Protein AF-A0A4Q3KAH3-F1 (afdb_monomer_lite)

Radius of gyration: 23.51 Å; chains: 1; bounding box: 58×51×77 Å

Secondary structure (DSSP, 8-state):
-----TTTTGGG-B--EEESPPP-TT-TT-SSPPP-EEESSSB--HHHHHHHHTHHHHTTTSS-EEEEE-EEEGGGTTTHHHHHHHHHHHHHHHHHHTT--EEEEE-TT-BTTEEEPPHHHHHHHHHHHHHHTT-TTTSEEEEE-SS--SHHHHHHHHHTT-SEEE-HHHHHHHHHHGGGSSSS--HHHHHHHHHHHHHHHHHHHHHHTT--BHHHHTT----EEEEE-HHHHHHHSTT-EEEEEEE-HHHHHHHHHHHHHHHTS--TTTTT------SSS--TTS---SS-HHHHHHHHHHHHHT-HHHHHHHHHHHH--TTT--SGGGG--PPP-

Foldseek 3Di:
DAFDDCPVVVVLFFQKFWFFAAFDPPCPPPPDTQDTDIDRHQEDDPVRVVCLCCVCVVPVNSADEDEQAQKDFCVVALVCNVVSLVVSLVVLVVCVVVVHGEYEYEPVPDDLGIFGDDQLQSLLSNCVSCVVVVNNNGHAYEYEDCPDQDLVSVLSSQLSAHRHYYNPNNLVVLQVCVVVDPDPAHSVNSVVVSSVVSRSSNSVVCSNVPHRYSHCNGNNQPDADEAAAPVQCCNRVNPHHYPHYHDYSSVSRNVSSVVSCVCPDPPPCSVPDDPPEAPPHHDPPYADDLDDPQLVVLVVCCVVVVPPVSVVVSVCSNLPCVPRVPDPCNVDDDDDD

pLDDT: mean 92.63, std 7.13, range [56.84, 98.62]

Structure (mmCIF, N/CA/C/O backbone):
data_AF-A0A4Q3KAH3-F1
#
_entry.id   AF-A0A4Q3KAH3-F1
#
loop_
_atom_site.group_PDB
_atom_site.id
_atom_site.type_symbol
_atom_site.label_atom_id
_atom_site.label_alt_id
_atom_site.label_comp_id
_atom_site.label_asym_id
_atom_site.label_entity_id
_atom_site.label_seq_id
_atom_site.pdbx_PDB_ins_code
_atom_site.Cartn_x
_atom_site.Cartn_y
_atom_site.Cartn_z
_atom_site.occupancy
_atom_site.B_iso_or_equiv
_atom_site.auth_seq_id
_atom_site.auth_comp_id
_atom_site.auth_asym_id
_atom_site.auth_atom_id
_atom_site.pdbx_PDB_model_num
ATOM 1 N N . ASN A 1 1 ? -3.122 23.829 -7.476 1.00 85.50 1 ASN A N 1
ATOM 2 C CA . ASN A 1 1 ? -2.657 24.434 -6.201 1.00 85.50 1 ASN A CA 1
ATOM 3 C C . ASN A 1 1 ? -1.148 24.213 -6.067 1.00 85.50 1 ASN A C 1
ATOM 5 O O . ASN A 1 1 ? -0.653 23.295 -6.712 1.00 85.50 1 ASN A O 1
ATOM 9 N N . PRO A 1 2 ? -0.404 25.064 -5.334 1.00 94.44 2 PRO A N 1
ATOM 10 C CA . PRO A 1 2 ? 1.051 24.935 -5.211 1.00 94.44 2 PRO A CA 1
ATOM 11 C C . PRO A 1 2 ? 1.466 23.828 -4.220 1.00 94.44 2 PRO A C 1
ATOM 13 O O . PRO A 1 2 ? 0.720 23.557 -3.276 1.00 94.44 2 PRO A O 1
ATOM 16 N N . PRO A 1 3 ? 2.644 23.204 -4.409 1.00 95.50 3 PRO A N 1
ATOM 17 C CA . PRO A 1 3 ? 3.245 22.323 -3.411 1.00 95.50 3 PRO A CA 1
ATOM 18 C C . PRO A 1 3 ? 3.776 23.107 -2.196 1.00 95.50 3 PRO A C 1
ATOM 20 O O . PRO A 1 3 ? 4.013 24.309 -2.282 1.00 95.50 3 PRO A O 1
ATOM 23 N N . ILE A 1 4 ? 3.991 22.399 -1.084 1.00 94.69 4 ILE A N 1
ATOM 24 C CA . ILE A 1 4 ? 4.555 22.911 0.184 1.00 94.69 4 ILE A CA 1
ATOM 25 C C . ILE A 1 4 ? 6.011 22.432 0.319 1.00 94.69 4 ILE A C 1
ATOM 27 O O . ILE A 1 4 ? 6.344 21.334 -0.147 1.00 94.69 4 ILE A O 1
ATOM 31 N N . ASP A 1 5 ? 6.883 23.209 0.972 1.00 95.88 5 ASP A N 1
ATOM 32 C CA . ASP A 1 5 ? 8.236 22.749 1.325 1.00 95.88 5 ASP A CA 1
ATOM 33 C C . ASP A 1 5 ? 8.205 21.950 2.647 1.00 95.88 5 ASP A C 1
ATOM 35 O O . ASP A 1 5 ? 8.085 22.535 3.725 1.00 95.88 5 ASP A O 1
ATOM 39 N N . PRO A 1 6 ? 8.370 20.614 2.620 1.00 92.62 6 PRO A N 1
ATOM 40 C CA . PRO A 1 6 ? 8.197 19.777 3.805 1.00 92.62 6 PRO A CA 1
ATOM 41 C C . PRO A 1 6 ? 9.338 19.903 4.825 1.00 92.62 6 PRO A C 1
ATOM 43 O O . PRO A 1 6 ? 9.290 19.271 5.880 1.00 92.62 6 PRO A O 1
ATOM 46 N N . ILE A 1 7 ? 10.389 20.664 4.507 1.00 92.94 7 ILE A N 1
ATOM 47 C CA . ILE A 1 7 ? 11.539 20.903 5.380 1.00 92.94 7 ILE A CA 1
ATOM 48 C C . ILE A 1 7 ? 11.470 22.321 5.942 1.00 92.94 7 ILE A C 1
ATOM 50 O O . ILE A 1 7 ? 11.528 22.496 7.158 1.00 92.94 7 ILE A O 1
ATOM 54 N N . ARG A 1 8 ? 11.354 23.331 5.074 1.00 94.38 8 ARG A N 1
ATOM 55 C CA . ARG A 1 8 ? 11.357 24.745 5.486 1.00 94.38 8 ARG A CA 1
ATOM 56 C C . ARG A 1 8 ? 10.031 25.176 6.101 1.00 94.38 8 ARG A C 1
ATOM 58 O O . ARG A 1 8 ? 10.025 25.996 7.011 1.00 94.38 8 ARG A O 1
ATOM 65 N N . GLU A 1 9 ? 8.931 24.585 5.649 1.00 94.12 9 GLU A N 1
ATOM 66 C CA . GLU A 1 9 ? 7.572 24.873 6.112 1.00 94.12 9 GLU A CA 1
ATOM 67 C C . GLU A 1 9 ? 7.031 23.714 6.968 1.00 94.12 9 GLU A C 1
ATOM 69 O O . GLU A 1 9 ? 5.828 23.529 7.115 1.00 94.12 9 GLU A O 1
ATOM 74 N N . ALA A 1 10 ? 7.917 22.928 7.593 1.00 91.25 10 ALA A N 1
ATOM 75 C CA . ALA A 1 10 ? 7.532 21.761 8.390 1.00 91.25 10 ALA A CA 1
ATOM 76 C C . ALA A 1 10 ? 6.549 22.090 9.531 1.00 91.25 10 ALA A C 1
ATOM 78 O O . ALA A 1 10 ? 5.770 21.228 9.925 1.00 91.25 10 ALA A O 1
ATOM 79 N N . ILE A 1 11 ? 6.547 23.331 10.034 1.00 94.19 11 ILE A N 1
ATOM 80 C CA . ILE A 1 11 ? 5.634 23.790 11.094 1.00 94.19 11 ILE A CA 1
ATOM 81 C C . ILE A 1 11 ? 4.154 23.754 10.684 1.00 94.19 11 ILE A C 1
ATOM 83 O O . ILE A 1 11 ? 3.294 23.619 11.549 1.00 94.19 11 ILE A O 1
ATOM 87 N N . VAL A 1 12 ? 3.846 23.855 9.384 1.00 94.00 12 VAL A N 1
ATOM 88 C CA . VAL A 1 12 ? 2.462 23.760 8.886 1.00 94.00 12 VAL A CA 1
ATOM 89 C C . VAL A 1 12 ? 2.068 22.331 8.511 1.00 94.00 12 VAL A C 1
ATOM 91 O O . VAL A 1 12 ? 0.932 22.096 8.101 1.00 94.00 12 VAL A O 1
ATOM 94 N N . MET A 1 13 ? 2.990 21.372 8.638 1.00 95.00 13 MET A N 1
ATOM 95 C CA . MET A 1 13 ? 2.747 19.968 8.331 1.00 95.00 13 MET A CA 1
ATOM 96 C C . MET A 1 13 ? 2.467 19.157 9.595 1.00 95.00 13 MET A C 1
ATOM 98 O O . MET A 1 13 ? 3.095 19.359 10.631 1.00 95.00 13 MET A O 1
ATOM 102 N N . SER A 1 14 ? 1.558 18.187 9.503 1.00 96.31 14 SER A N 1
ATOM 103 C CA . SER A 1 14 ? 1.259 17.273 10.604 1.00 96.31 14 SER A CA 1
ATOM 104 C C . SER A 1 14 ? 1.018 15.852 10.112 1.00 96.31 14 SER A C 1
ATOM 106 O O . SER A 1 14 ? 0.251 15.614 9.176 1.00 96.31 14 SER A O 1
ATOM 108 N N . LEU A 1 15 ? 1.671 14.905 10.784 1.00 96.44 15 LEU A N 1
ATOM 109 C CA . LEU A 1 15 ? 1.448 13.472 10.611 1.00 96.44 15 LEU A CA 1
ATOM 110 C C . LEU A 1 15 ? 0.541 12.890 11.695 1.00 96.44 15 LEU A C 1
ATOM 112 O O . LEU A 1 15 ? 0.324 11.680 11.697 1.00 96.44 15 LEU A O 1
ATOM 116 N N . ASN A 1 16 ? 0.003 13.722 12.594 1.00 96.19 16 ASN A N 1
ATOM 117 C CA . ASN A 1 16 ? -0.907 13.239 13.620 1.00 96.19 16 ASN A CA 1
ATOM 118 C C . ASN A 1 16 ? -2.086 12.530 12.950 1.00 96.19 16 ASN A C 1
ATOM 120 O O . ASN A 1 16 ? -2.686 13.027 11.988 1.00 96.19 16 ASN A O 1
ATOM 124 N N . SER A 1 17 ? -2.402 11.357 13.476 1.00 94.38 17 SER A N 1
ATOM 125 C CA . SER A 1 17 ? -3.534 10.553 13.048 1.00 94.38 17 SER A CA 1
ATOM 126 C C . SER A 1 17 ? -4.383 10.212 14.262 1.00 94.38 17 SER A C 1
ATOM 128 O O . SER A 1 17 ? -3.910 10.196 15.398 1.00 94.38 17 SER A O 1
ATOM 130 N N . PHE A 1 18 ? -5.662 9.963 14.020 1.00 93.69 18 PHE A N 1
ATOM 131 C CA . PHE A 1 18 ? -6.617 9.620 15.060 1.00 93.69 18 PHE A CA 1
ATOM 132 C C . PHE A 1 18 ? -7.311 8.328 14.665 1.00 93.69 18 PHE A C 1
ATOM 134 O O . PHE A 1 18 ? -8.032 8.302 13.666 1.00 93.69 18 PHE A O 1
ATOM 141 N N . ILE A 1 19 ? -7.119 7.287 15.466 1.00 93.75 19 ILE A N 1
ATOM 142 C CA . ILE A 1 19 ? -7.697 5.970 15.224 1.00 93.75 19 ILE A CA 1
ATOM 143 C C . ILE A 1 19 ? -9.030 5.869 15.962 1.00 93.75 19 ILE A C 1
ATOM 145 O O . ILE A 1 19 ? -9.120 6.186 17.153 1.00 93.75 19 ILE A O 1
ATOM 149 N N . GLY A 1 20 ? -10.063 5.420 15.252 1.00 89.69 20 GLY A N 1
ATOM 150 C CA . GLY A 1 20 ? -11.374 5.124 15.829 1.00 89.69 20 GLY A CA 1
ATOM 151 C C . GLY A 1 20 ? -12.500 6.058 15.364 1.00 89.69 20 GLY A C 1
ATOM 152 O O . GLY A 1 20 ? -12.318 6.840 14.424 1.00 89.69 20 GLY A O 1
ATOM 153 N N . PRO A 1 21 ? -13.676 5.976 16.012 1.00 89.44 21 PRO A N 1
ATOM 154 C CA . PRO A 1 21 ? -14.918 6.565 15.521 1.00 89.44 21 PRO A CA 1
ATOM 155 C C . PRO A 1 21 ? -14.837 8.089 15.386 1.00 89.44 21 PRO A C 1
ATOM 157 O O . PRO A 1 21 ? -14.359 8.792 16.277 1.00 89.44 21 PRO A O 1
ATOM 160 N N . LYS A 1 22 ? -15.323 8.617 14.261 1.00 87.69 22 LYS A N 1
ATOM 161 C CA . LYS A 1 22 ? -15.389 10.058 14.003 1.00 87.69 22 LYS A CA 1
ATOM 162 C C . LYS A 1 22 ? -16.575 10.671 14.765 1.00 87.69 22 LYS A C 1
ATOM 164 O O . LYS A 1 22 ? -17.662 10.093 14.751 1.00 87.69 22 LYS A O 1
ATOM 169 N N . PRO A 1 23 ? -16.391 11.835 15.414 1.00 85.31 23 PRO A N 1
ATOM 170 C CA . PRO A 1 23 ? -17.468 12.515 16.123 1.00 85.31 23 PRO A CA 1
ATOM 171 C C . PRO A 1 23 ? -18.503 13.089 15.154 1.00 85.31 23 PRO A C 1
ATOM 173 O O . PRO A 1 23 ? -18.230 13.293 13.967 1.00 85.31 23 PRO A O 1
ATOM 176 N N . ASN A 1 24 ? -19.689 13.387 15.681 1.00 84.25 24 ASN A N 1
ATOM 177 C CA . ASN A 1 24 ? -20.706 14.099 14.926 1.00 84.25 24 ASN A CA 1
ATOM 178 C C . ASN A 1 24 ? -20.304 15.575 14.790 1.00 84.25 24 ASN A C 1
ATOM 180 O O . ASN A 1 24 ? -20.236 16.296 15.779 1.00 84.25 24 ASN A O 1
ATOM 184 N N . LEU A 1 25 ? -20.060 16.028 13.559 1.00 85.56 25 LEU A N 1
ATOM 185 C CA . LEU A 1 25 ? -19.632 17.403 13.279 1.00 85.56 25 LEU A CA 1
ATOM 186 C C . LEU A 1 25 ? -20.723 18.453 13.543 1.00 85.56 25 LEU A C 1
ATOM 188 O O . LEU A 1 25 ? -20.400 19.625 13.704 1.00 85.56 25 LEU A O 1
ATOM 192 N N . LEU A 1 26 ? -21.997 18.053 13.554 1.00 87.81 26 LEU A N 1
ATOM 193 C CA . LEU A 1 26 ? -23.131 18.966 13.728 1.00 87.81 26 LEU A CA 1
ATOM 194 C C . LEU A 1 26 ? -23.583 19.086 15.189 1.00 87.81 26 LEU A C 1
ATOM 196 O O . LEU A 1 26 ? -24.315 20.015 15.527 1.00 87.81 26 LEU A O 1
ATOM 200 N N . ASP A 1 27 ? -23.165 18.158 16.052 1.00 82.88 27 ASP A N 1
ATOM 201 C CA . ASP A 1 27 ? -23.570 18.135 17.456 1.00 82.88 27 ASP A CA 1
ATOM 202 C C . ASP A 1 27 ? -22.557 18.877 18.333 1.00 82.88 27 ASP A C 1
ATOM 204 O O . ASP A 1 27 ? -21.656 18.297 18.937 1.00 82.88 27 ASP A O 1
ATOM 208 N N . ILE A 1 28 ? -22.722 20.199 18.401 1.00 78.19 28 ILE A N 1
ATOM 209 C CA . ILE A 1 28 ? -21.884 21.085 19.222 1.00 78.19 28 ILE A CA 1
ATOM 210 C C . ILE A 1 28 ? -22.104 20.913 20.734 1.00 78.19 28 ILE A C 1
ATOM 212 O O . ILE A 1 28 ? -21.306 21.418 21.519 1.00 78.19 28 ILE A O 1
ATOM 216 N N . ASN A 1 29 ? -23.171 20.218 21.148 1.00 77.94 29 ASN A N 1
ATOM 217 C CA . ASN A 1 29 ? -23.550 20.033 22.552 1.00 77.94 29 ASN A CA 1
ATOM 218 C C . ASN A 1 29 ? -23.293 18.602 23.042 1.00 77.94 29 ASN A C 1
ATOM 220 O O . ASN A 1 29 ? -23.792 18.217 24.103 1.00 77.94 29 ASN A O 1
ATOM 224 N N . GLN A 1 30 ? -22.537 17.801 22.286 1.00 73.50 30 GLN A N 1
ATOM 225 C CA . GLN A 1 30 ? -22.297 16.409 22.631 1.00 73.50 30 GLN A CA 1
ATOM 226 C C . GLN A 1 30 ? -21.523 16.316 23.956 1.00 73.50 30 GLN A C 1
ATOM 228 O O . GLN A 1 30 ? -20.326 16.580 24.026 1.00 73.50 30 GLN A O 1
ATOM 233 N N . VAL A 1 31 ? -22.221 15.916 25.023 1.00 65.38 31 VAL A N 1
ATOM 234 C CA . VAL A 1 31 ? -21.684 15.870 26.397 1.00 65.38 31 VAL A CA 1
ATOM 235 C C . VAL A 1 31 ? -20.569 14.823 26.549 1.00 65.38 31 VAL A C 1
ATOM 237 O O . VAL A 1 31 ? -19.749 14.913 27.458 1.00 65.38 31 VAL A O 1
ATOM 240 N N . ASN A 1 32 ? -20.515 13.832 25.653 1.00 67.31 32 ASN A N 1
ATOM 241 C CA . ASN A 1 32 ? -19.493 12.790 25.657 1.00 67.31 32 AS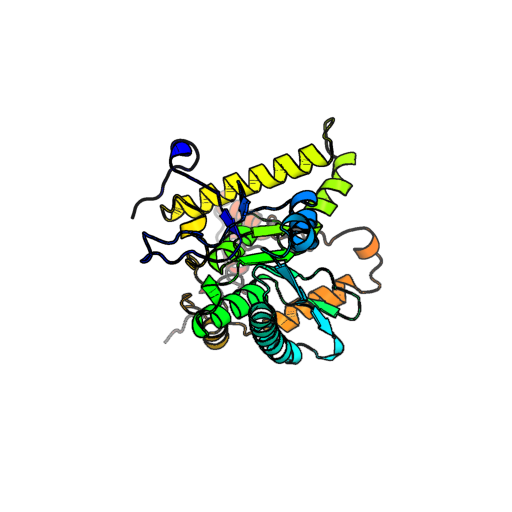N A CA 1
ATOM 242 C C . ASN A 1 32 ? -19.174 12.346 24.216 1.00 67.31 32 ASN A C 1
ATOM 244 O O . ASN A 1 32 ? -19.753 11.364 23.739 1.00 67.31 32 ASN A O 1
ATOM 248 N N . PRO A 1 33 ? -18.328 13.091 23.479 1.00 70.81 33 PRO A N 1
ATOM 249 C CA . PRO A 1 33 ? -17.964 12.717 22.121 1.00 70.81 33 PRO A CA 1
ATOM 250 C C . PRO A 1 33 ? -17.224 11.372 22.112 1.00 70.81 33 PRO A C 1
ATOM 252 O O . PRO A 1 33 ? -16.534 11.034 23.082 1.00 70.81 33 PRO A O 1
ATOM 255 N N . PRO A 1 34 ? -17.338 10.590 21.024 1.00 73.94 34 PRO A N 1
ATOM 256 C CA . PRO A 1 34 ? -16.601 9.343 20.899 1.00 73.94 34 PRO A CA 1
ATOM 257 C C . PRO A 1 34 ? -15.098 9.601 21.050 1.00 73.94 34 PRO A C 1
ATOM 259 O O . PRO A 1 34 ? -14.526 10.467 20.384 1.00 73.94 34 PRO A O 1
ATOM 262 N N . MET A 1 35 ? -14.461 8.849 21.951 1.00 82.12 35 MET A N 1
ATOM 263 C CA . MET A 1 35 ? -13.018 8.931 22.152 1.00 82.12 35 MET A CA 1
ATOM 264 C C . MET A 1 35 ? -12.300 8.459 20.885 1.00 82.12 35 MET A C 1
ATOM 266 O O . MET A 1 35 ? -12.751 7.535 20.206 1.00 82.12 35 MET A O 1
ATOM 270 N N . ARG A 1 36 ? -11.143 9.057 20.600 1.00 87.81 36 ARG A N 1
ATOM 271 C CA . ARG A 1 36 ? -10.239 8.624 19.527 1.00 87.81 36 ARG A CA 1
ATOM 272 C C . ARG A 1 36 ? -8.837 8.453 20.083 1.00 87.81 36 ARG A C 1
ATOM 274 O O . ARG A 1 36 ? -8.444 9.169 21.001 1.00 87.81 36 ARG A O 1
ATOM 281 N N . LEU A 1 37 ? -8.096 7.505 19.527 1.00 90.88 37 LEU A N 1
ATOM 282 C CA . LEU A 1 37 ? -6.703 7.287 19.890 1.00 90.88 37 LEU A CA 1
ATOM 283 C C . LEU A 1 37 ? -5.836 8.207 19.038 1.00 90.88 37 LEU A C 1
ATOM 285 O O . LEU A 1 37 ? -5.725 8.006 17.830 1.00 90.88 37 LEU A O 1
ATOM 289 N N . GLU A 1 38 ? -5.254 9.228 19.656 1.00 93.38 38 GLU A N 1
ATOM 290 C CA . GLU A 1 38 ? -4.273 10.075 18.986 1.00 93.38 38 GLU A CA 1
ATOM 291 C C . GLU A 1 38 ? -2.934 9.342 18.879 1.00 93.38 38 GLU A C 1
ATOM 293 O O . GLU A 1 38 ? -2.398 8.836 19.868 1.00 93.38 38 GLU A O 1
ATOM 298 N N . VAL A 1 39 ? -2.384 9.315 17.669 1.00 93.56 39 VAL A N 1
ATOM 299 C CA . VAL A 1 39 ? -1.018 8.873 17.399 1.00 93.56 39 VAL A CA 1
ATOM 300 C C . VAL A 1 39 ? -0.256 10.020 16.748 1.00 93.56 39 VAL A C 1
ATOM 302 O O . VAL A 1 39 ? -0.750 10.680 15.833 1.00 93.56 39 VAL A O 1
ATOM 305 N N . SER A 1 40 ? 0.965 10.272 17.219 1.00 91.62 40 SER A N 1
ATOM 306 C CA . SER A 1 40 ? 1.810 11.372 16.725 1.00 91.62 40 SER A CA 1
ATOM 30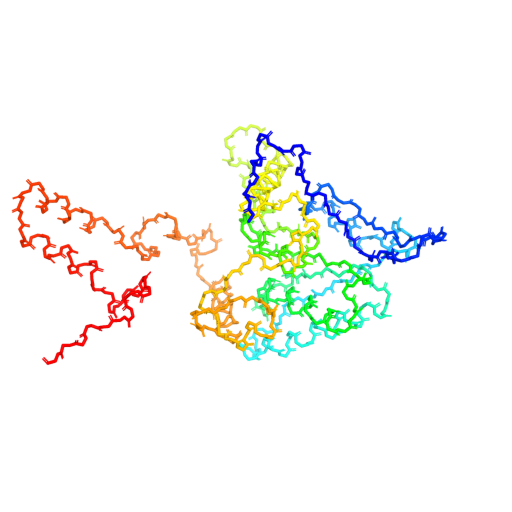7 C C . SER A 1 40 ? 2.256 11.187 15.272 1.00 91.62 40 SER A C 1
ATOM 309 O O . SER A 1 40 ? 2.665 12.137 14.610 1.00 91.62 40 SER A O 1
ATOM 311 N N . GLN A 1 41 ? 2.192 9.954 14.775 1.00 93.75 41 GLN A N 1
ATOM 312 C CA . GLN A 1 41 ? 2.450 9.592 13.390 1.00 93.75 41 GLN A CA 1
ATOM 313 C C . GLN A 1 41 ? 1.702 8.296 13.051 1.00 93.75 41 GLN A C 1
ATOM 315 O O . GLN A 1 41 ? 1.410 7.510 13.954 1.00 93.75 41 GLN A O 1
ATOM 320 N N . PRO A 1 42 ? 1.434 8.017 11.766 1.00 95.12 42 PRO A N 1
ATOM 321 C CA . PRO A 1 42 ? 0.621 6.875 11.358 1.00 95.12 42 PRO A CA 1
ATOM 322 C C . PRO A 1 42 ? 1.390 5.546 11.359 1.00 95.12 42 PRO A C 1
ATOM 324 O O . PRO A 1 42 ? 0.871 4.552 10.867 1.00 95.12 42 PRO A O 1
ATOM 327 N N . ILE A 1 43 ? 2.631 5.512 11.849 1.00 97.25 43 ILE A N 1
ATOM 328 C CA . ILE A 1 43 ? 3.457 4.302 11.881 1.00 97.25 43 ILE A CA 1
ATOM 329 C C . ILE A 1 43 ? 3.533 3.802 13.317 1.00 97.25 43 ILE A C 1
ATOM 331 O O . ILE A 1 43 ? 4.009 4.521 14.198 1.00 97.25 43 ILE A O 1
ATOM 335 N N . LEU A 1 44 ? 3.066 2.577 13.540 1.00 96.25 44 LEU A N 1
ATOM 336 C CA . LEU A 1 44 ? 3.039 1.944 14.854 1.00 96.25 44 LEU A CA 1
ATOM 337 C C . LEU A 1 44 ? 4.234 1.013 15.014 1.00 96.25 44 LEU A C 1
ATOM 339 O O . LEU A 1 44 ? 4.552 0.241 14.109 1.00 96.25 44 LEU A O 1
ATOM 343 N N . ASP A 1 45 ? 4.873 1.075 16.176 1.00 94.94 45 ASP A N 1
ATOM 344 C CA . ASP A 1 45 ? 5.857 0.091 16.616 1.00 94.94 45 ASP A CA 1
ATOM 345 C C . ASP A 1 45 ? 5.171 -1.115 17.285 1.00 94.94 45 ASP A C 1
ATOM 347 O O . ASP A 1 45 ? 3.944 -1.164 17.430 1.00 94.94 45 ASP A O 1
ATOM 351 N N . PHE A 1 46 ? 5.967 -2.105 17.701 1.00 94.88 46 PHE A N 1
ATOM 352 C CA . PHE A 1 46 ? 5.455 -3.304 18.371 1.00 94.88 46 PHE A CA 1
ATOM 353 C C . PHE A 1 46 ? 4.663 -2.973 19.641 1.00 94.88 46 PHE A C 1
ATOM 355 O O . PHE A 1 46 ? 3.615 -3.564 19.893 1.00 94.88 46 PHE A O 1
ATOM 362 N N . ALA A 1 47 ? 5.129 -2.000 20.430 1.00 93.75 47 ALA A N 1
ATOM 363 C CA . ALA A 1 47 ? 4.449 -1.583 21.652 1.00 93.75 47 ALA A CA 1
ATOM 364 C C . ALA A 1 47 ? 3.095 -0.919 21.348 1.00 93.75 47 ALA A C 1
ATOM 366 O O . ALA A 1 47 ? 2.111 -1.168 22.046 1.00 93.75 47 ALA A O 1
ATOM 367 N N . GLY A 1 48 ? 3.029 -0.092 20.303 1.00 93.94 48 GLY A N 1
ATOM 368 C CA . GLY A 1 48 ? 1.806 0.524 19.805 1.00 93.94 48 GLY A CA 1
ATOM 369 C C . GLY A 1 48 ? 0.783 -0.513 19.355 1.00 93.94 48 GLY A C 1
ATOM 370 O O . GLY A 1 48 ? -0.375 -0.441 19.767 1.00 93.94 48 GLY A O 1
ATOM 371 N N . MET A 1 49 ? 1.206 -1.523 18.591 1.00 95.50 49 MET A N 1
ATOM 372 C CA . MET A 1 49 ? 0.304 -2.604 18.183 1.00 95.50 49 MET A CA 1
ATOM 373 C C . MET A 1 49 ? -0.146 -3.487 19.339 1.00 95.50 49 MET A C 1
ATOM 375 O O . MET A 1 49 ? -1.334 -3.790 19.437 1.00 95.50 49 MET A O 1
ATOM 379 N N . ALA A 1 50 ? 0.749 -3.842 20.262 1.00 94.69 50 ALA A N 1
ATOM 380 C CA . ALA A 1 50 ? 0.376 -4.601 21.454 1.00 94.69 50 ALA A CA 1
ATOM 381 C C . ALA A 1 50 ? -0.703 -3.869 22.274 1.00 94.69 50 ALA A C 1
ATOM 383 O O . ALA A 1 50 ? -1.673 -4.483 22.723 1.00 94.69 50 ALA A O 1
ATOM 384 N N . LYS A 1 51 ? -0.594 -2.537 22.400 1.00 93.69 51 LYS A N 1
ATOM 385 C CA . LYS A 1 51 ? -1.629 -1.702 23.033 1.00 93.69 51 LYS A CA 1
ATOM 386 C C . LYS A 1 51 ? -2.954 -1.737 22.276 1.00 93.69 51 LYS A C 1
ATOM 388 O O . LYS A 1 51 ? -3.994 -1.773 22.925 1.00 93.69 51 LYS A O 1
ATOM 393 N N . LEU A 1 52 ? -2.939 -1.739 20.940 1.00 93.50 52 LEU A N 1
ATOM 394 C CA . LEU A 1 52 ? -4.162 -1.842 20.136 1.00 93.50 52 LEU A CA 1
ATOM 395 C C . LEU A 1 52 ? -4.843 -3.208 20.270 1.00 93.50 52 LEU A C 1
ATOM 397 O O . LEU A 1 52 ? -6.068 -3.262 20.373 1.00 93.50 52 LEU A O 1
ATOM 401 N N . HIS A 1 53 ? -4.085 -4.303 20.326 1.00 93.38 53 HIS A N 1
ATOM 402 C CA . HIS A 1 53 ? -4.654 -5.630 20.580 1.00 93.38 53 HIS A CA 1
ATOM 403 C C . HIS A 1 53 ? -5.261 -5.736 21.984 1.00 93.38 53 HIS A C 1
ATOM 405 O O . HIS A 1 53 ? -6.339 -6.298 22.147 1.00 93.38 53 HIS A O 1
ATOM 411 N N . ALA A 1 54 ? -4.620 -5.143 22.994 1.00 92.44 54 ALA A N 1
ATOM 412 C CA . ALA A 1 54 ? -5.101 -5.164 24.375 1.00 92.44 54 ALA A CA 1
ATOM 413 C C . ALA A 1 54 ? -6.031 -3.985 24.736 1.00 92.44 54 ALA A C 1
ATOM 415 O O . ALA A 1 54 ? -6.319 -3.766 25.917 1.00 92.44 54 ALA A O 1
ATOM 416 N N . ILE A 1 55 ? -6.487 -3.189 23.761 1.00 91.12 55 ILE A N 1
ATOM 417 C CA . ILE A 1 55 ? -7.112 -1.882 24.024 1.00 91.12 55 ILE A CA 1
ATOM 418 C C . ILE A 1 55 ? -8.407 -1.981 24.838 1.00 91.12 55 ILE A C 1
ATOM 420 O O . ILE A 1 55 ? -8.704 -1.101 25.646 1.00 91.12 55 ILE A O 1
ATOM 424 N N . GLU A 1 56 ? -9.151 -3.073 24.681 1.00 90.19 56 GLU A N 1
ATOM 425 C CA . GLU A 1 56 ? -10.405 -3.313 25.397 1.00 90.19 56 GLU A CA 1
ATOM 426 C C . GLU A 1 56 ? -10.194 -3.356 26.913 1.00 90.19 56 GLU A C 1
ATOM 428 O O . GLU A 1 56 ? -10.917 -2.699 27.667 1.00 90.19 56 GLU A O 1
ATOM 433 N N . GLN A 1 57 ? -9.127 -4.027 27.351 1.00 88.50 57 GLN A N 1
ATOM 434 C CA . GLN A 1 57 ? -8.754 -4.137 28.762 1.00 88.50 57 GLN A CA 1
ATOM 435 C C . GLN A 1 57 ? -8.324 -2.782 29.335 1.00 88.50 57 GLN A C 1
ATOM 437 O O . GLN A 1 57 ? -8.699 -2.421 30.448 1.00 88.50 57 GLN A O 1
ATOM 442 N N . HIS A 1 58 ? -7.579 -1.999 28.551 1.00 83.88 58 HIS A N 1
ATOM 443 C CA . HIS A 1 58 ? -7.044 -0.704 28.977 1.00 83.88 58 HIS A CA 1
ATOM 444 C C . HIS A 1 58 ? -8.098 0.409 29.005 1.00 83.88 58 HIS A C 1
ATOM 446 O O . HIS A 1 58 ? -7.897 1.434 29.652 1.00 83.88 58 HIS A O 1
ATOM 452 N N . THR A 1 59 ? -9.216 0.226 28.300 1.00 84.31 59 THR A N 1
ATOM 453 C CA . THR A 1 59 ? -10.237 1.267 28.111 1.00 84.31 59 THR A CA 1
ATOM 454 C C . THR A 1 59 ? -11.590 0.902 28.714 1.00 84.31 59 THR A C 1
ATOM 456 O O . THR A 1 59 ? -12.560 1.630 28.506 1.00 84.31 59 THR A O 1
ATOM 459 N N . GLN A 1 60 ? -11.654 -0.194 29.481 1.00 81.69 60 GLN A N 1
ATOM 460 C CA . GLN A 1 60 ? -12.880 -0.705 30.109 1.00 81.69 60 GLN A CA 1
ATOM 461 C C . GLN A 1 60 ? -14.009 -0.915 29.082 1.00 81.69 60 GLN A C 1
ATOM 463 O O . GLN A 1 60 ? -15.157 -0.546 29.320 1.00 81.69 60 GLN A O 1
ATOM 468 N N . GLY A 1 61 ? -13.670 -1.454 27.906 1.00 80.06 61 GLY A N 1
ATOM 469 C CA . GLY A 1 61 ? -14.634 -1.742 26.839 1.00 80.06 61 GLY A CA 1
ATOM 470 C C . GLY A 1 61 ? -15.044 -0.551 25.965 1.00 80.06 61 GLY A C 1
ATOM 471 O O . GLY A 1 61 ? -15.874 -0.720 25.076 1.00 80.06 61 GLY A O 1
ATOM 472 N N . LYS A 1 62 ? -14.480 0.651 26.167 1.00 84.31 62 LYS A N 1
ATOM 473 C CA . LYS A 1 62 ? -14.770 1.813 25.299 1.00 84.31 62 LYS A CA 1
ATOM 474 C C . LYS A 1 62 ? -14.194 1.663 23.893 1.00 84.31 62 LYS A C 1
ATOM 476 O O . LYS A 1 62 ? -14.781 2.150 22.928 1.00 84.31 62 LYS A O 1
ATOM 481 N N . PHE A 1 63 ? -13.041 1.015 23.778 1.00 90.06 63 PHE A N 1
ATOM 482 C CA . PHE A 1 63 ? -12.472 0.604 22.505 1.00 90.06 63 PHE A CA 1
ATOM 483 C C . PHE A 1 63 ? -12.437 -0.905 22.422 1.00 90.06 63 PHE A C 1
ATOM 485 O O . PHE A 1 63 ? -12.117 -1.578 23.396 1.00 90.06 63 PHE A O 1
ATOM 492 N N . LYS A 1 64 ? -12.718 -1.425 21.235 1.00 93.81 64 LYS A N 1
ATOM 493 C CA . LYS A 1 64 ? -12.649 -2.848 20.947 1.00 93.81 64 LYS A CA 1
ATOM 494 C C . LYS A 1 64 ? -12.031 -3.022 19.575 1.00 93.81 64 LYS A C 1
ATOM 496 O O . LYS A 1 64 ? -12.544 -2.492 18.585 1.00 93.81 64 LYS A O 1
ATOM 501 N N . SER A 1 65 ? -10.910 -3.732 19.536 1.00 95.38 65 SER A N 1
ATOM 502 C CA . SER A 1 65 ? -10.240 -4.084 18.295 1.00 95.38 65 SER A CA 1
ATOM 503 C C . SER A 1 65 ? -10.710 -5.451 17.805 1.00 95.38 65 SER A C 1
ATOM 505 O O . SER A 1 65 ? -10.960 -6.362 18.591 1.00 95.38 65 SER A O 1
ATOM 507 N N . ALA A 1 66 ? -10.852 -5.591 16.492 1.00 97.31 66 ALA A N 1
ATOM 508 C CA . ALA A 1 66 ? -11.086 -6.866 15.830 1.00 97.31 66 ALA A CA 1
ATOM 509 C C . ALA A 1 66 ? -10.020 -7.063 14.757 1.00 97.31 66 ALA A C 1
ATOM 511 O O . ALA A 1 66 ? -9.757 -6.154 13.970 1.00 97.31 66 ALA A O 1
ATOM 512 N N . THR A 1 67 ? -9.400 -8.241 14.737 1.00 98.06 67 THR A N 1
ATOM 513 C CA . THR A 1 67 ? -8.419 -8.591 13.705 1.00 98.06 67 THR A CA 1
ATOM 514 C C . THR A 1 67 ? -9.131 -9.279 12.552 1.00 98.06 67 THR A C 1
ATOM 516 O O . THR A 1 67 ? -9.858 -10.247 12.757 1.00 98.06 67 THR A O 1
ATOM 519 N N . ILE A 1 68 ? -8.924 -8.757 11.351 1.00 98.25 68 ILE A N 1
ATOM 520 C CA . ILE A 1 68 ? -9.425 -9.283 10.094 1.00 98.25 68 ILE A CA 1
ATOM 521 C C . ILE A 1 68 ? -8.230 -9.885 9.359 1.00 98.25 68 ILE A C 1
ATOM 523 O O . ILE A 1 68 ? -7.355 -9.165 8.873 1.00 98.25 68 ILE A O 1
ATOM 527 N N . ASP A 1 69 ? -8.204 -11.211 9.292 1.00 98.25 69 ASP A N 1
ATOM 528 C CA . ASP A 1 69 ? -7.166 -11.970 8.601 1.00 98.25 69 ASP A CA 1
ATOM 529 C C . ASP A 1 69 ? -7.383 -11.945 7.083 1.00 98.25 69 ASP A C 1
ATOM 531 O O . ASP A 1 69 ? -8.388 -12.464 6.578 1.00 98.25 69 ASP A O 1
ATOM 535 N N . ILE A 1 70 ? -6.423 -11.369 6.355 1.00 98.25 70 ILE A N 1
ATOM 536 C CA . ILE A 1 70 ? -6.469 -11.226 4.893 1.00 98.25 70 ILE A CA 1
ATOM 537 C C . ILE A 1 70 ? -5.863 -12.408 4.136 1.00 98.25 70 ILE A C 1
ATOM 539 O O . ILE A 1 70 ? -5.740 -12.346 2.911 1.00 98.25 70 ILE A O 1
ATOM 543 N N . THR A 1 71 ? -5.505 -13.485 4.831 1.00 98.12 71 THR A N 1
ATOM 544 C CA . THR A 1 71 ? -5.013 -14.708 4.198 1.00 98.12 71 THR A CA 1
ATOM 545 C C . THR A 1 71 ? -6.141 -15.645 3.776 1.00 98.12 71 THR A C 1
ATOM 547 O O . THR A 1 71 ? -7.268 -15.577 4.279 1.00 98.12 71 THR A O 1
ATOM 550 N N . TYR A 1 72 ? -5.881 -16.494 2.788 1.00 97.75 72 TYR A N 1
ATOM 551 C CA . TYR A 1 72 ? -6.809 -17.538 2.369 1.00 97.75 72 TYR A CA 1
ATOM 552 C C . TYR A 1 72 ? -6.067 -18.806 1.938 1.00 97.75 72 TYR A C 1
ATOM 554 O O . TYR A 1 72 ? -4.880 -18.741 1.598 1.00 97.75 72 TYR A O 1
ATOM 562 N N . PRO A 1 73 ? -6.747 -19.969 1.927 1.00 98.00 73 PRO A N 1
ATOM 563 C CA . PRO A 1 73 ? -6.109 -21.218 1.554 1.00 98.00 73 PRO A CA 1
ATOM 564 C C . PRO A 1 73 ? -5.548 -21.164 0.132 1.00 98.00 73 PRO A C 1
ATOM 566 O O . PRO A 1 73 ? -6.287 -20.927 -0.822 1.00 98.00 73 PRO A O 1
ATOM 569 N N . LEU A 1 74 ? -4.263 -21.487 -0.023 1.00 97.19 74 LEU A N 1
ATOM 570 C CA . LEU A 1 74 ? -3.582 -21.566 -1.320 1.00 97.19 74 LEU A CA 1
ATOM 571 C C . LEU A 1 74 ? -4.308 -22.507 -2.298 1.00 97.19 74 LEU A C 1
ATOM 573 O O . LEU A 1 74 ? -4.316 -22.277 -3.506 1.00 97.19 74 LEU A O 1
ATOM 577 N N . ALA A 1 75 ? -4.960 -23.547 -1.770 1.00 97.12 75 ALA A N 1
ATOM 578 C CA . ALA A 1 75 ? -5.751 -24.506 -2.536 1.00 97.12 75 ALA A CA 1
ATOM 579 C C . ALA A 1 75 ? -6.943 -23.881 -3.284 1.00 97.12 75 ALA A C 1
ATOM 581 O O . ALA A 1 75 ? -7.435 -24.483 -4.233 1.00 97.12 75 ALA A O 1
ATOM 582 N N . TRP A 1 76 ? -7.415 -22.697 -2.878 1.00 96.69 76 TRP A N 1
ATOM 583 C CA . TRP A 1 76 ? -8.488 -21.990 -3.586 1.00 96.69 76 TRP A CA 1
ATOM 584 C C . TRP A 1 76 ? -8.010 -21.342 -4.891 1.00 96.69 76 TRP A C 1
ATOM 586 O O . TRP A 1 76 ? -8.843 -20.946 -5.703 1.00 96.69 76 TRP A O 1
ATOM 596 N N . GLY A 1 77 ? -6.693 -21.243 -5.100 1.00 95.88 77 GLY A N 1
ATOM 597 C CA . GLY A 1 77 ? -6.119 -20.625 -6.289 1.00 95.88 77 GLY A CA 1
ATOM 598 C C . GLY A 1 77 ? -6.436 -19.134 -6.400 1.00 95.88 77 GLY A C 1
ATOM 599 O O . GLY A 1 77 ? -6.956 -18.506 -5.476 1.00 95.88 77 GLY A O 1
ATOM 600 N N . ARG A 1 78 ? -6.117 -18.555 -7.558 1.00 95.44 78 ARG A N 1
ATOM 601 C CA . ARG A 1 78 ? -6.321 -17.123 -7.822 1.00 95.44 78 ARG A CA 1
ATOM 602 C C . ARG A 1 78 ? -7.805 -16.743 -7.824 1.00 95.44 78 ARG A C 1
ATOM 604 O O . ARG A 1 78 ? -8.152 -15.633 -7.444 1.00 95.44 78 ARG A O 1
ATOM 611 N N . GLU A 1 79 ? -8.688 -17.668 -8.194 1.00 94.38 79 GLU A N 1
ATOM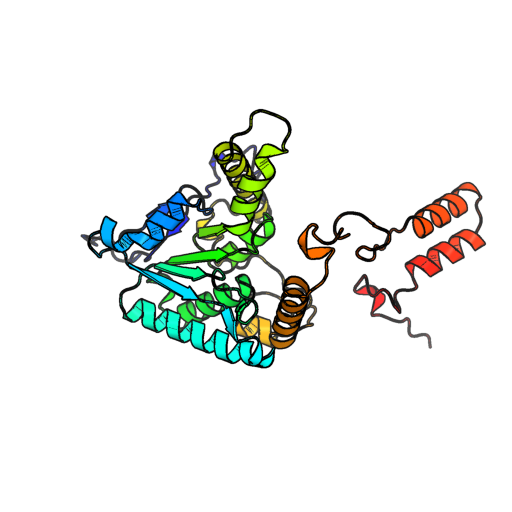 612 C CA . GLU A 1 79 ? -10.138 -17.473 -8.248 1.00 94.38 79 GLU A CA 1
ATOM 613 C C . GLU A 1 79 ? -10.747 -17.263 -6.848 1.00 94.38 79 GLU A C 1
ATOM 615 O O . GLU A 1 79 ? -11.762 -16.580 -6.704 1.00 94.38 79 GLU A O 1
ATOM 620 N N . GLY A 1 80 ? -10.097 -17.780 -5.797 1.00 94.69 80 GLY A N 1
ATOM 621 C CA . GLY A 1 80 ? -10.524 -17.613 -4.406 1.00 94.69 80 GLY A CA 1
ATOM 622 C C . GLY A 1 80 ? -10.452 -16.176 -3.880 1.00 94.69 80 GLY A C 1
ATOM 623 O O . GLY A 1 80 ? -11.109 -15.859 -2.883 1.00 94.69 80 GLY A O 1
ATOM 624 N N . VAL A 1 81 ? -9.695 -15.292 -4.545 1.00 96.69 81 VAL A N 1
ATOM 625 C CA . VAL A 1 81 ? -9.447 -13.921 -4.074 1.00 96.69 81 VAL A CA 1
ATOM 626 C C . VAL A 1 81 ? -10.733 -13.106 -3.937 1.00 96.69 81 VAL A C 1
ATOM 628 O O . VAL A 1 81 ? -10.913 -12.405 -2.944 1.00 96.69 81 VAL A O 1
ATOM 631 N N . GLU A 1 82 ? -11.666 -13.221 -4.885 1.00 96.12 82 GLU A N 1
ATOM 632 C CA . GLU A 1 82 ? -12.903 -12.438 -4.854 1.00 96.12 82 GLU A CA 1
ATOM 633 C C . GLU A 1 82 ? -13.834 -12.887 -3.732 1.00 96.12 82 GLU A C 1
ATOM 635 O O . GLU A 1 82 ? -14.396 -12.052 -3.019 1.00 96.12 82 GLU A O 1
ATOM 640 N N . ALA A 1 83 ? -13.961 -14.202 -3.541 1.00 96.56 83 ALA A N 1
ATOM 641 C CA . ALA A 1 83 ? -14.749 -14.767 -2.455 1.00 96.56 83 ALA A CA 1
ATOM 642 C C . ALA A 1 83 ? -14.177 -14.348 -1.095 1.00 96.56 83 ALA A C 1
ATOM 644 O O . ALA A 1 83 ? -14.927 -13.941 -0.202 1.00 96.56 83 ALA A O 1
ATOM 645 N N . LYS A 1 84 ? -12.844 -14.369 -0.947 1.00 97.81 84 LYS A N 1
ATOM 646 C CA . LYS A 1 84 ? -12.192 -13.885 0.270 1.00 97.81 84 LYS A CA 1
ATOM 647 C C . LYS A 1 84 ? -12.405 -12.380 0.456 1.00 97.81 84 LYS A C 1
ATOM 649 O O . LYS A 1 84 ? -12.797 -11.992 1.548 1.00 97.81 84 LYS A O 1
ATOM 654 N N . LEU A 1 85 ? -12.243 -11.538 -0.568 1.00 98.19 85 LEU A N 1
ATOM 655 C CA . LEU A 1 85 ? -12.498 -10.088 -0.475 1.00 98.19 85 LEU A CA 1
ATOM 656 C C . LEU A 1 85 ? -13.944 -9.768 -0.068 1.00 98.19 85 LEU A C 1
ATOM 658 O O . LEU A 1 85 ? -14.166 -8.913 0.790 1.00 98.19 85 LEU A O 1
ATOM 662 N N . ALA A 1 86 ? -14.925 -10.476 -0.631 1.00 97.75 86 ALA A N 1
ATOM 663 C CA . ALA A 1 86 ? -16.324 -10.344 -0.230 1.00 97.75 86 ALA A CA 1
ATOM 664 C C . ALA A 1 86 ? -16.536 -10.766 1.235 1.00 97.75 86 ALA A C 1
ATOM 666 O O . ALA A 1 86 ? -17.203 -10.062 1.994 1.00 97.75 86 ALA A O 1
ATOM 667 N N . SER A 1 87 ? -15.911 -11.870 1.656 1.00 98.00 87 SER A N 1
ATOM 668 C CA . SER A 1 87 ? -15.936 -12.323 3.050 1.00 98.00 87 SER A CA 1
ATOM 669 C C . SER A 1 87 ? -15.296 -11.308 4.002 1.00 98.00 87 SER A C 1
ATOM 671 O O . SER A 1 87 ? -15.865 -11.033 5.052 1.00 98.00 87 SER A O 1
ATOM 673 N N . LEU A 1 88 ? -14.167 -10.695 3.631 1.00 98.25 88 LEU A N 1
ATOM 674 C CA . LEU A 1 88 ? -13.500 -9.651 4.418 1.00 98.25 88 LEU A CA 1
ATOM 675 C C . LEU A 1 88 ? -14.404 -8.433 4.635 1.00 98.25 88 LEU A C 1
ATOM 677 O O . LEU A 1 88 ? -14.473 -7.899 5.740 1.00 98.25 88 LEU A O 1
ATOM 681 N N . CYS A 1 89 ? -15.124 -8.018 3.591 1.00 98.25 89 CYS A N 1
ATOM 682 C CA . CYS A 1 89 ? -16.088 -6.925 3.670 1.00 98.25 89 CYS A CA 1
ATOM 683 C C . CYS A 1 89 ? -17.223 -7.246 4.656 1.00 98.25 89 CYS A C 1
ATOM 685 O O . CYS A 1 89 ? -17.522 -6.430 5.526 1.00 98.25 89 CYS A O 1
ATOM 687 N N . ALA A 1 90 ? -17.796 -8.451 4.573 1.00 98.12 90 ALA A N 1
ATOM 688 C CA . ALA A 1 90 ? -18.836 -8.900 5.499 1.00 98.12 90 ALA A CA 1
ATOM 689 C C . ALA A 1 90 ? -18.319 -9.000 6.946 1.00 98.12 90 ALA A C 1
ATOM 691 O O . ALA A 1 90 ? -18.936 -8.454 7.856 1.00 98.12 90 ALA A O 1
ATOM 692 N N . GLN A 1 91 ? -17.142 -9.601 7.151 1.00 98.12 91 GLN A N 1
ATOM 693 C CA . GLN A 1 91 ? -16.495 -9.701 8.464 1.00 98.12 91 GLN A CA 1
ATOM 694 C C . GLN A 1 91 ? -16.237 -8.325 9.086 1.00 98.12 91 GLN A C 1
ATOM 696 O O . GLN A 1 91 ? -16.432 -8.154 10.286 1.00 98.12 91 GLN A O 1
ATOM 701 N N . ALA A 1 92 ? -15.836 -7.331 8.287 1.00 98.25 92 ALA A N 1
ATOM 702 C CA . ALA A 1 92 ? -15.654 -5.963 8.763 1.00 98.25 92 ALA A CA 1
ATOM 703 C C . ALA A 1 92 ? -16.969 -5.355 9.271 1.00 98.25 92 ALA A C 1
ATOM 705 O O . ALA A 1 92 ? -16.997 -4.755 10.347 1.00 98.25 92 ALA A O 1
ATOM 706 N N . VAL A 1 93 ? -18.065 -5.533 8.527 1.00 98.12 93 VAL A N 1
ATOM 707 C CA . VAL A 1 93 ? -19.399 -5.064 8.931 1.00 98.12 93 VAL A CA 1
ATOM 708 C C . VAL A 1 93 ? -19.866 -5.771 10.202 1.00 98.12 93 VAL A C 1
ATOM 710 O O . VAL A 1 93 ? -20.334 -5.110 11.131 1.00 98.12 93 VAL A O 1
ATOM 713 N N . ASP A 1 94 ? -19.713 -7.091 10.271 1.00 97.94 94 ASP A N 1
ATOM 714 C CA . ASP A 1 94 ? -20.121 -7.889 11.427 1.00 97.94 94 ASP A CA 1
ATOM 715 C C . ASP A 1 94 ? -19.297 -7.548 12.671 1.00 97.94 94 ASP A C 1
ATOM 717 O O . ASP A 1 94 ? -19.857 -7.405 13.758 1.00 97.94 94 ASP A O 1
ATOM 721 N N . ALA A 1 95 ? -17.989 -7.322 12.521 1.00 97.44 95 ALA A N 1
ATOM 722 C CA . ALA A 1 95 ? -17.128 -6.870 13.607 1.00 97.44 95 ALA A CA 1
ATOM 723 C C . ALA A 1 95 ? -17.589 -5.514 14.162 1.00 97.44 95 ALA A C 1
ATOM 725 O O . ALA A 1 95 ? -17.708 -5.358 15.380 1.00 97.44 95 ALA A O 1
ATOM 726 N N . ILE A 1 96 ? -17.913 -4.556 13.283 1.00 96.50 96 ILE A N 1
ATOM 727 C CA . ILE A 1 96 ? -18.430 -3.240 13.686 1.00 96.50 96 ILE A CA 1
ATOM 728 C C . ILE A 1 96 ? -19.776 -3.375 14.400 1.00 96.50 96 ILE A C 1
ATOM 730 O O . ILE A 1 96 ? -19.968 -2.802 15.473 1.00 96.50 96 ILE A O 1
ATOM 734 N N . LYS A 1 97 ? -20.699 -4.177 13.858 1.00 95.62 97 LYS A N 1
ATOM 735 C CA . LYS A 1 97 ? -21.994 -4.461 14.501 1.00 95.62 97 LYS A CA 1
ATOM 736 C C . LYS A 1 97 ? -21.830 -5.182 15.843 1.00 95.62 97 LYS A C 1
ATOM 738 O O . LYS A 1 97 ? -22.618 -4.953 16.755 1.00 95.62 97 LYS A O 1
ATOM 743 N N . GLY A 1 98 ? -20.781 -5.990 15.992 1.00 93.75 98 GLY A N 1
ATOM 744 C CA . GLY A 1 98 ? -20.351 -6.629 17.240 1.00 93.75 98 GLY A CA 1
ATOM 745 C C . GLY A 1 98 ? -19.635 -5.697 18.232 1.00 93.75 98 GLY A C 1
ATOM 746 O O . GLY A 1 98 ? -19.094 -6.168 19.242 1.00 93.75 98 GLY A O 1
ATOM 747 N N . GLY A 1 99 ? -19.609 -4.389 17.950 1.00 92.81 99 GLY A N 1
ATOM 748 C CA . GLY A 1 99 ? -19.070 -3.341 18.814 1.00 92.81 99 GLY A CA 1
ATOM 749 C C . GLY A 1 99 ? -17.590 -3.025 18.600 1.00 92.81 99 GLY A C 1
ATOM 750 O O . GLY A 1 99 ? -17.042 -2.223 19.354 1.00 92.81 99 GLY A O 1
ATOM 751 N N . ALA A 1 100 ? -16.923 -3.632 17.612 1.00 95.50 100 ALA A N 1
ATOM 752 C CA . ALA A 1 100 ? -15.548 -3.270 17.286 1.00 95.50 100 ALA A CA 1
ATOM 753 C C . ALA A 1 100 ? -15.501 -1.874 16.653 1.00 95.50 100 ALA A C 1
ATOM 755 O O . ALA A 1 100 ? -16.225 -1.568 15.709 1.00 95.50 100 ALA A O 1
ATOM 756 N N . ASN A 1 101 ? -14.618 -1.023 17.160 1.00 94.00 101 ASN A N 1
ATOM 757 C CA . ASN A 1 101 ? -14.418 0.336 16.656 1.00 94.00 101 ASN A CA 1
ATOM 758 C C . ASN A 1 101 ? -12.986 0.575 16.153 1.00 94.00 101 ASN A C 1
ATOM 760 O O . ASN A 1 101 ? -12.643 1.681 15.730 1.00 94.00 101 ASN A O 1
ATOM 764 N N . ILE A 1 102 ? -12.170 -0.480 16.138 1.00 96.25 102 ILE A N 1
ATOM 765 C CA . ILE A 1 102 ? -10.870 -0.543 15.475 1.00 96.25 102 ILE A CA 1
ATOM 766 C C . ILE A 1 102 ? -10.803 -1.875 14.725 1.00 96.25 102 ILE A C 1
ATOM 768 O O . ILE A 1 102 ? -10.953 -2.936 15.326 1.00 96.25 102 ILE A O 1
ATOM 772 N N . LEU A 1 103 ? -10.571 -1.831 13.418 1.00 98.12 103 LEU A N 1
ATOM 773 C CA . LEU A 1 103 ? -10.347 -3.017 12.598 1.00 98.12 103 LEU A CA 1
ATOM 774 C C . LEU A 1 103 ? -8.864 -3.096 12.244 1.00 98.12 103 LEU A C 1
ATOM 776 O O . LEU A 1 103 ? -8.317 -2.171 11.642 1.00 98.12 103 LEU A O 1
ATOM 780 N N . ILE A 1 104 ? -8.224 -4.195 12.634 1.00 98.50 104 ILE A N 1
ATOM 781 C CA . ILE A 1 104 ? -6.824 -4.496 12.336 1.00 98.50 104 ILE A CA 1
ATOM 782 C C . ILE A 1 104 ? -6.806 -5.464 11.159 1.00 98.50 104 ILE A C 1
ATOM 784 O O . ILE A 1 104 ? -7.195 -6.617 11.293 1.00 98.50 104 ILE A O 1
ATOM 788 N N . ILE A 1 105 ? -6.382 -4.992 9.998 1.00 98.62 105 ILE A N 1
ATOM 789 C CA . ILE A 1 105 ? -6.283 -5.770 8.765 1.00 98.62 105 ILE A CA 1
ATOM 790 C C . ILE A 1 105 ? -4.882 -6.376 8.740 1.00 98.62 105 ILE A C 1
ATOM 792 O O . ILE A 1 105 ? -3.917 -5.620 8.634 1.00 98.62 105 ILE A O 1
ATOM 796 N N . SER A 1 106 ? -4.772 -7.698 8.887 1.00 98.50 106 SER A N 1
ATOM 797 C CA . SER A 1 106 ? -3.490 -8.370 9.142 1.00 98.50 106 SER A CA 1
ATOM 798 C C . SER A 1 106 ? -3.199 -9.506 8.167 1.00 98.50 106 SER A C 1
ATOM 800 O O . SER A 1 106 ? -4.082 -10.315 7.881 1.00 98.50 106 SER A O 1
ATOM 802 N N . ASP A 1 107 ? -1.951 -9.577 7.694 1.00 97.81 107 ASP A N 1
ATOM 803 C CA . ASP A 1 107 ? -1.393 -10.705 6.929 1.00 97.81 107 ASP A CA 1
ATOM 804 C C . ASP A 1 107 ? -0.478 -11.627 7.760 1.00 97.81 107 ASP A C 1
ATOM 806 O O . ASP A 1 107 ? 0.165 -12.519 7.209 1.00 97.81 107 ASP A O 1
ATOM 810 N N . ARG A 1 108 ? -0.461 -11.500 9.096 1.00 96.38 108 ARG A N 1
ATOM 811 C CA . ARG A 1 108 ? 0.418 -12.307 9.967 1.00 96.38 108 ARG A CA 1
ATOM 812 C C . ARG A 1 108 ? 0.229 -13.825 9.868 1.00 96.38 108 ARG A C 1
ATOM 814 O O . ARG A 1 108 ? 1.134 -14.557 10.255 1.00 96.38 108 ARG A O 1
ATOM 821 N N . LEU A 1 109 ? -0.923 -14.308 9.399 1.00 97.12 109 LEU A N 1
ATOM 822 C CA . LEU A 1 109 ? -1.233 -15.744 9.315 1.00 97.12 109 LEU A CA 1
ATOM 823 C C . LEU A 1 109 ? -0.741 -16.418 8.022 1.00 97.12 109 LEU A C 1
ATOM 825 O O . LEU A 1 109 ? -1.120 -17.558 7.740 1.00 97.12 109 LEU A O 1
ATOM 829 N N . VAL A 1 110 ? 0.120 -15.749 7.245 1.00 97.62 110 VAL A N 1
ATOM 830 C CA . VAL A 1 110 ? 0.787 -16.366 6.091 1.00 97.62 110 VAL A CA 1
ATOM 831 C C . VAL A 1 110 ? 1.529 -17.627 6.527 1.00 97.62 110 VAL A C 1
ATOM 833 O O . VAL A 1 110 ? 2.265 -17.648 7.510 1.00 97.62 110 VAL A O 1
ATOM 836 N N . SER A 1 111 ? 1.331 -18.702 5.772 1.00 97.12 111 SER A N 1
ATOM 837 C CA . SER A 1 111 ? 1.988 -19.992 5.986 1.00 97.12 111 SER A CA 1
ATOM 838 C C . SER A 1 111 ? 2.088 -20.745 4.665 1.00 97.12 111 SER A C 1
ATOM 840 O O . SER A 1 111 ? 1.467 -20.346 3.684 1.00 97.12 111 SER A O 1
ATOM 842 N N . ALA A 1 112 ? 2.762 -21.897 4.632 1.00 96.25 112 ALA A N 1
ATOM 843 C CA . ALA A 1 112 ? 2.863 -22.717 3.419 1.00 96.25 112 ALA A CA 1
ATOM 844 C C . ALA A 1 112 ? 1.497 -23.019 2.761 1.00 96.25 112 ALA A C 1
ATOM 846 O O . ALA A 1 112 ? 1.416 -23.201 1.548 1.00 96.25 112 ALA A O 1
ATOM 847 N N . THR A 1 113 ? 0.409 -23.017 3.543 1.00 97.31 113 THR A N 1
ATOM 848 C CA . THR A 1 113 ? -0.955 -23.287 3.062 1.00 97.31 113 THR A CA 1
ATOM 849 C C . THR A 1 113 ? -1.862 -22.057 2.973 1.00 97.31 113 THR A C 1
ATOM 851 O O . THR A 1 113 ? -2.946 -22.171 2.404 1.00 97.31 113 THR A O 1
ATOM 854 N N . GLN A 1 114 ? -1.452 -20.903 3.510 1.00 97.88 114 GLN A N 1
ATOM 855 C CA . GLN A 1 114 ? -2.249 -19.671 3.553 1.00 97.88 114 GLN A CA 1
ATOM 856 C C . GLN A 1 114 ? -1.506 -18.541 2.844 1.00 97.88 114 GLN A C 1
ATOM 858 O O . GLN A 1 114 ? -0.460 -18.098 3.316 1.00 97.88 114 GLN A O 1
ATOM 863 N N . VAL A 1 115 ? -2.058 -18.061 1.732 1.00 97.81 115 VAL A N 1
ATOM 864 C CA . VAL A 1 115 ? -1.507 -16.943 0.956 1.00 97.81 115 VAL A CA 1
ATOM 865 C C . VAL A 1 115 ? -2.198 -15.640 1.355 1.00 97.81 115 VAL A C 1
ATOM 867 O O . VAL A 1 115 ? -3.411 -15.613 1.563 1.00 97.81 115 VAL A O 1
ATOM 870 N N . ALA A 1 116 ? -1.441 -14.549 1.474 1.00 97.44 116 ALA A N 1
ATOM 871 C CA . ALA A 1 116 ? -1.996 -13.229 1.767 1.00 97.44 116 ALA A CA 1
ATOM 872 C C . ALA A 1 116 ? -2.545 -12.544 0.513 1.00 97.44 116 ALA A C 1
ATOM 874 O O . ALA A 1 116 ? -1.908 -12.526 -0.541 1.00 97.44 116 ALA A O 1
ATOM 875 N N . ILE A 1 117 ? -3.702 -11.896 0.654 1.00 97.75 117 ILE A N 1
ATOM 876 C CA . ILE A 1 117 ? -4.129 -10.861 -0.291 1.00 97.75 117 ILE A CA 1
ATOM 877 C C . ILE A 1 117 ? -3.209 -9.645 -0.109 1.00 97.75 117 ILE A C 1
ATOM 879 O O . ILE A 1 117 ? -2.944 -9.275 1.037 1.00 97.75 117 ILE A O 1
ATOM 883 N N . PRO A 1 118 ? -2.769 -8.968 -1.189 1.00 97.81 118 PRO A N 1
ATOM 884 C CA . PRO A 1 118 ? -2.045 -7.708 -1.065 1.00 97.81 118 PRO A CA 1
ATOM 885 C C . PRO A 1 118 ? -2.778 -6.733 -0.137 1.00 97.81 118 PRO A C 1
ATOM 887 O O . PRO A 1 118 ? -3.943 -6.396 -0.364 1.00 97.81 118 PRO A O 1
ATOM 890 N N . SER A 1 119 ? -2.100 -6.262 0.908 1.00 97.81 119 SER A N 1
ATOM 891 C CA . SER A 1 119 ? -2.746 -5.563 2.030 1.00 97.81 119 SER A CA 1
ATOM 892 C C . SER A 1 119 ? -3.448 -4.278 1.596 1.00 97.81 119 SER A C 1
ATOM 894 O O . SER A 1 119 ? -4.485 -3.922 2.147 1.00 97.81 119 SER A O 1
ATOM 896 N N . LEU A 1 120 ? -2.943 -3.623 0.546 1.00 98.12 120 LEU A N 1
ATOM 897 C CA . LEU A 1 120 ? -3.602 -2.493 -0.105 1.00 98.12 120 LEU A CA 1
ATOM 898 C C . LEU A 1 120 ? -4.970 -2.859 -0.698 1.00 98.12 120 LEU A C 1
ATOM 900 O O . LEU A 1 120 ? -5.939 -2.127 -0.501 1.00 98.12 120 LEU A O 1
ATOM 904 N N . LEU A 1 121 ? -5.050 -3.970 -1.430 1.00 98.31 121 LEU A N 1
ATOM 905 C CA . LEU A 1 121 ? -6.284 -4.421 -2.067 1.00 98.31 121 LEU A CA 1
ATOM 906 C C . LEU A 1 121 ? -7.331 -4.779 -1.006 1.00 98.31 121 LEU A C 1
ATOM 908 O O . LEU A 1 121 ? -8.471 -4.327 -1.094 1.00 98.31 121 LEU A O 1
ATOM 912 N N . ALA A 1 122 ? -6.925 -5.520 0.030 1.00 98.44 122 ALA A N 1
ATOM 913 C CA . ALA A 1 122 ? -7.799 -5.867 1.148 1.00 98.44 122 ALA A CA 1
ATOM 914 C C . ALA A 1 122 ? -8.279 -4.623 1.918 1.00 98.44 122 ALA A C 1
ATOM 916 O O . ALA A 1 122 ? -9.478 -4.469 2.157 1.00 98.44 122 ALA A O 1
ATOM 917 N N . LEU A 1 123 ? -7.363 -3.703 2.248 1.00 98.62 123 LEU A N 1
ATOM 918 C CA . LEU A 1 123 ? -7.690 -2.434 2.897 1.00 98.62 123 LEU A CA 1
ATOM 919 C C . LEU A 1 123 ? -8.683 -1.622 2.077 1.00 98.62 123 LEU A C 1
ATOM 921 O O . LEU A 1 123 ? -9.690 -1.177 2.621 1.00 98.62 123 LEU A O 1
ATOM 925 N N . SER A 1 124 ? -8.402 -1.416 0.792 1.00 98.31 124 SER A N 1
ATOM 926 C CA . SER A 1 124 ? -9.237 -0.572 -0.053 1.00 98.31 124 SER A CA 1
ATOM 927 C C . SER A 1 124 ? -10.618 -1.195 -0.260 1.00 98.31 124 SER A C 1
ATOM 929 O O . SER A 1 124 ? -11.622 -0.494 -0.162 1.00 98.31 124 SER A O 1
ATOM 931 N N . ALA A 1 125 ? -10.702 -2.520 -0.431 1.00 98.38 125 ALA A N 1
ATOM 932 C CA . ALA A 1 125 ? -11.977 -3.230 -0.503 1.00 98.38 125 ALA A CA 1
ATOM 933 C C . ALA A 1 125 ? -12.840 -2.997 0.750 1.00 98.38 125 ALA A C 1
ATOM 935 O O . ALA A 1 125 ? -13.997 -2.584 0.629 1.00 98.38 125 ALA A O 1
ATOM 936 N N . ILE A 1 126 ? -12.261 -3.181 1.944 1.00 98.44 126 ILE A N 1
ATOM 937 C CA . ILE A 1 126 ? -12.939 -2.935 3.226 1.00 98.44 126 ILE A CA 1
ATOM 938 C C . ILE A 1 126 ? -13.314 -1.456 3.355 1.00 98.44 126 ILE A C 1
ATOM 940 O O . ILE A 1 126 ? -14.460 -1.136 3.658 1.00 98.44 126 ILE A O 1
ATOM 944 N N . HIS A 1 127 ? -12.378 -0.545 3.086 1.00 98.06 127 HIS A N 1
ATOM 945 C CA . HIS A 1 127 ? -12.598 0.895 3.167 1.00 98.06 127 HIS A CA 1
ATOM 946 C C . HIS A 1 127 ? -13.787 1.338 2.309 1.00 98.06 127 HIS A C 1
ATOM 948 O O . HIS A 1 127 ? -14.723 1.954 2.818 1.00 98.06 127 HIS A O 1
ATOM 954 N N . GLN A 1 128 ? -13.774 0.985 1.023 1.00 97.06 128 GLN A N 1
ATOM 955 C CA . GLN A 1 128 ? -14.818 1.339 0.063 1.00 97.06 128 GLN A CA 1
ATOM 956 C C . GLN A 1 128 ? -16.164 0.711 0.431 1.00 97.06 128 GLN A C 1
ATOM 958 O O . GLN A 1 128 ? -17.202 1.363 0.327 1.00 97.06 128 GLN A O 1
ATOM 963 N N . HIS A 1 129 ? -16.162 -0.542 0.891 1.00 97.88 129 HIS A N 1
ATOM 964 C CA . HIS A 1 129 ? -17.381 -1.202 1.339 1.00 97.88 129 HIS A CA 1
ATOM 965 C C . HIS A 1 129 ? -17.987 -0.499 2.559 1.00 97.88 129 HIS A C 1
ATOM 967 O O . HIS A 1 129 ? -19.156 -0.132 2.523 1.00 97.88 129 HIS A O 1
ATOM 973 N N . LEU A 1 130 ? -17.187 -0.195 3.584 1.00 97.56 130 LEU A N 1
ATOM 974 C CA . LEU A 1 130 ? -17.658 0.534 4.763 1.00 97.56 130 LEU A CA 1
ATOM 975 C C . LEU A 1 130 ? -18.142 1.951 4.433 1.00 97.56 130 LEU A C 1
ATOM 977 O O . LEU A 1 130 ? -19.042 2.452 5.103 1.00 97.56 130 LEU A O 1
ATOM 981 N N . VAL A 1 131 ? -17.568 2.615 3.423 1.00 96.25 131 VAL A N 1
ATOM 982 C CA . VAL A 1 131 ? -18.072 3.912 2.940 1.00 96.25 131 VAL A CA 1
ATOM 983 C C . VAL A 1 131 ? -19.465 3.751 2.331 1.00 96.25 131 VAL A C 1
ATOM 985 O O . VAL A 1 131 ? -20.363 4.509 2.692 1.00 96.25 131 VAL A O 1
ATOM 988 N N . ARG A 1 132 ? -19.669 2.752 1.462 1.00 96.31 132 ARG A N 1
ATOM 989 C CA . ARG A 1 132 ? -20.974 2.475 0.833 1.00 96.31 132 ARG A CA 1
ATOM 990 C C . ARG A 1 132 ? -22.052 2.096 1.849 1.00 96.31 132 ARG A C 1
ATOM 992 O O . ARG A 1 132 ? -23.178 2.561 1.726 1.00 96.31 132 ARG A O 1
ATOM 999 N N . GLU A 1 133 ? -21.688 1.331 2.875 1.00 96.44 133 GLU A N 1
ATOM 1000 C CA . GLU A 1 133 ? -22.592 0.944 3.968 1.00 96.44 133 GLU A CA 1
ATOM 1001 C C . GLU A 1 133 ? -22.807 2.062 5.010 1.00 96.44 133 GLU A C 1
ATOM 1003 O O . GLU A 1 133 ? -23.565 1.887 5.961 1.00 96.44 133 GLU A O 1
ATOM 1008 N N . GLY A 1 134 ? -22.127 3.210 4.887 1.00 95.75 134 GLY A N 1
ATOM 1009 C CA . GLY A 1 134 ? -22.222 4.309 5.856 1.00 95.75 134 GLY A CA 1
ATOM 1010 C C . GLY A 1 134 ? -21.566 4.023 7.216 1.00 95.75 134 GLY A C 1
ATOM 1011 O O . GLY A 1 134 ? -21.809 4.743 8.181 1.00 95.75 134 GLY A O 1
ATOM 1012 N N . LEU A 1 135 ? -20.716 2.996 7.301 1.00 96.12 135 LEU A N 1
ATOM 1013 C CA . LEU A 1 135 ? -20.052 2.531 8.526 1.00 96.12 135 LEU A CA 1
ATOM 1014 C C . LEU A 1 135 ? -18.593 2.997 8.650 1.00 96.12 135 LEU A C 1
ATOM 1016 O O . LEU A 1 135 ? -17.976 2.843 9.700 1.00 96.12 135 LEU A O 1
ATOM 1020 N N . ARG A 1 136 ? -17.990 3.599 7.616 1.00 95.50 136 ARG A N 1
ATOM 1021 C CA . ARG A 1 136 ? -16.565 3.992 7.676 1.00 95.50 136 ARG A CA 1
ATOM 1022 C C . ARG A 1 136 ? -16.253 4.994 8.794 1.00 95.50 136 ARG A C 1
ATOM 1024 O O . ARG A 1 136 ? -15.122 5.037 9.273 1.00 95.50 136 ARG A O 1
ATOM 1031 N N . THR A 1 137 ? -17.219 5.807 9.212 1.00 92.62 137 THR A N 1
ATOM 1032 C CA . THR A 1 137 ? -17.049 6.779 10.303 1.00 92.62 137 THR A CA 1
ATOM 1033 C C . THR A 1 137 ? -17.086 6.139 11.688 1.00 92.62 137 THR A C 1
ATOM 1035 O O . THR A 1 137 ? -16.654 6.784 12.638 1.00 92.62 137 THR A O 1
ATOM 1038 N N . THR A 1 138 ? -17.561 4.899 11.832 1.00 92.31 138 THR A N 1
ATOM 1039 C CA . THR A 1 138 ? -17.753 4.253 13.141 1.00 92.31 138 THR A CA 1
ATOM 1040 C C . THR A 1 138 ? -16.548 3.435 13.597 1.00 92.31 138 THR A C 1
ATOM 1042 O O . THR A 1 138 ? -16.498 3.038 14.759 1.00 92.31 138 THR A O 1
ATOM 1045 N N . ALA A 1 139 ? -15.572 3.191 12.719 1.00 93.75 139 ALA A N 1
ATOM 1046 C CA . ALA A 1 139 ? -14.384 2.410 13.037 1.00 93.75 139 ALA A CA 1
ATOM 1047 C C . ALA A 1 139 ? -13.111 2.995 12.424 1.00 93.75 139 ALA A C 1
ATOM 1049 O O . ALA A 1 139 ? -13.134 3.552 11.324 1.00 93.75 139 ALA A O 1
ATOM 1050 N N . GLY A 1 140 ? -11.998 2.827 13.136 1.00 95.69 140 GLY A N 1
ATOM 1051 C CA . GLY A 1 140 ? -10.665 3.085 12.605 1.00 95.69 140 GLY A CA 1
ATOM 1052 C C . GLY A 1 140 ? -10.093 1.876 11.876 1.00 95.69 140 GLY A C 1
ATOM 1053 O O . GLY A 1 140 ? -10.366 0.742 12.264 1.00 95.69 140 GLY A O 1
ATOM 1054 N N . LEU A 1 141 ? -9.302 2.111 10.829 1.00 98.06 141 LEU A N 1
ATOM 1055 C CA . LEU A 1 141 ? -8.646 1.052 10.053 1.00 98.06 141 LEU A CA 1
ATOM 1056 C C . LEU A 1 141 ? -7.140 1.088 10.298 1.00 98.06 141 LEU A C 1
ATOM 1058 O O . LEU A 1 141 ? -6.483 2.087 9.999 1.00 98.06 141 LEU A O 1
ATOM 1062 N N . VAL A 1 142 ? -6.599 -0.009 10.814 1.00 98.44 142 VAL A N 1
ATOM 1063 C CA . VAL A 1 142 ? -5.168 -0.195 11.063 1.00 98.44 142 VAL A CA 1
ATOM 1064 C C . VAL A 1 142 ? -4.683 -1.357 10.213 1.00 98.44 142 VAL A C 1
ATOM 1066 O O . VAL A 1 142 ? -5.331 -2.398 10.178 1.00 98.44 142 VAL A O 1
ATOM 1069 N N . VAL A 1 143 ? -3.562 -1.192 9.517 1.00 98.62 143 VAL A N 1
ATOM 1070 C CA . VAL A 1 143 ? -2.981 -2.259 8.690 1.00 98.62 143 VAL A CA 1
ATOM 1071 C C . VAL A 1 143 ? -1.748 -2.814 9.372 1.00 98.62 143 VAL A C 1
ATOM 1073 O O . VAL A 1 143 ? -0.783 -2.092 9.589 1.00 98.62 143 VAL A O 1
ATOM 1076 N N . GLU A 1 144 ? -1.762 -4.100 9.673 1.00 98.38 144 GLU A N 1
ATOM 1077 C CA . GLU A 1 144 ? -0.597 -4.853 10.110 1.00 98.38 144 GLU A CA 1
ATOM 1078 C C . GLU A 1 144 ? -0.091 -5.677 8.927 1.00 98.38 144 GLU A C 1
ATOM 1080 O O . GLU A 1 144 ? -0.792 -6.561 8.445 1.00 98.38 144 GLU A O 1
ATOM 1085 N N . THR A 1 145 ? 1.095 -5.360 8.405 1.00 98.31 145 THR A N 1
ATOM 1086 C CA . THR A 1 145 ? 1.565 -6.010 7.177 1.00 98.31 145 THR A CA 1
ATOM 1087 C C . THR A 1 145 ? 3.062 -6.259 7.123 1.00 98.31 145 THR A C 1
ATOM 1089 O O . THR A 1 145 ? 3.860 -5.409 7.523 1.00 98.31 145 THR A O 1
ATOM 1092 N N . GLY A 1 146 ? 3.445 -7.399 6.544 1.00 96.88 146 GLY A N 1
ATOM 1093 C CA . GLY A 1 146 ? 4.828 -7.702 6.186 1.00 96.88 146 GLY A CA 1
ATOM 1094 C C . GLY A 1 146 ? 5.309 -7.044 4.883 1.00 96.88 146 GLY A C 1
ATOM 1095 O O . GLY A 1 146 ? 6.503 -7.028 4.600 1.00 96.88 146 GLY A O 1
ATOM 1096 N N . THR A 1 147 ? 4.406 -6.472 4.080 1.00 94.44 147 THR A N 1
ATOM 1097 C CA . THR A 1 147 ? 4.722 -5.960 2.729 1.00 94.44 147 THR A CA 1
ATOM 1098 C C . THR A 1 147 ? 5.142 -4.483 2.703 1.00 94.44 147 THR A C 1
ATOM 1100 O O . THR A 1 147 ? 5.868 -4.035 1.806 1.00 94.44 147 THR A O 1
ATOM 1103 N N . ALA A 1 148 ? 4.707 -3.688 3.684 1.00 97.31 148 ALA A N 1
ATOM 1104 C CA . ALA A 1 148 ? 5.025 -2.265 3.753 1.00 97.31 148 ALA A CA 1
ATOM 1105 C C . ALA A 1 148 ? 6.462 -2.050 4.253 1.00 97.31 148 ALA A C 1
ATOM 1107 O O . ALA A 1 148 ? 6.800 -2.400 5.379 1.00 97.31 148 ALA A O 1
ATOM 1108 N N . ARG A 1 149 ? 7.303 -1.436 3.414 1.00 95.94 149 ARG A N 1
ATOM 1109 C CA . ARG A 1 149 ? 8.719 -1.169 3.722 1.00 95.94 149 ARG A CA 1
ATOM 1110 C C . ARG A 1 149 ? 9.200 0.184 3.206 1.00 95.94 149 ARG A C 1
ATOM 1112 O O . ARG A 1 149 ? 9.957 0.868 3.891 1.00 95.94 149 ARG A O 1
ATOM 1119 N N . GLU A 1 150 ? 8.716 0.602 2.040 1.00 96.00 150 GLU A N 1
ATOM 1120 C CA . GLU A 1 150 ? 9.071 1.868 1.402 1.00 96.00 150 GLU A CA 1
ATOM 1121 C C . GLU A 1 150 ? 8.036 2.954 1.682 1.00 96.00 150 GLU A C 1
ATOM 1123 O O . GLU A 1 150 ? 6.850 2.678 1.855 1.00 96.00 150 GLU A O 1
ATOM 1128 N N . VAL A 1 151 ? 8.473 4.217 1.644 1.00 97.69 151 VAL A N 1
ATOM 1129 C CA . VAL A 1 151 ? 7.619 5.397 1.879 1.00 97.69 151 VAL A CA 1
ATOM 1130 C C . VAL A 1 151 ? 6.345 5.363 1.025 1.00 97.69 151 VAL A C 1
ATOM 1132 O O . VAL A 1 151 ? 5.268 5.719 1.503 1.00 97.69 151 VAL A O 1
ATOM 1135 N N . HIS A 1 152 ? 6.455 4.919 -0.231 1.00 98.00 152 HIS A N 1
ATOM 1136 C CA . HIS A 1 152 ? 5.313 4.838 -1.136 1.00 98.00 152 HIS A CA 1
ATOM 1137 C C . HIS A 1 152 ? 4.255 3.835 -0.655 1.00 98.00 152 HIS A C 1
ATOM 1139 O O . HIS A 1 152 ? 3.074 4.157 -0.721 1.00 98.00 152 HIS A O 1
ATOM 1145 N N . HIS A 1 153 ? 4.647 2.687 -0.087 1.00 98.25 153 HIS A N 1
ATOM 1146 C CA . HIS A 1 153 ? 3.696 1.690 0.428 1.00 98.25 153 HIS A CA 1
ATOM 1147 C C . HIS A 1 153 ? 2.806 2.304 1.517 1.00 98.25 153 HIS A C 1
ATOM 1149 O O . HIS A 1 153 ? 1.584 2.188 1.463 1.00 98.25 153 HIS A O 1
ATOM 1155 N N . PHE A 1 154 ? 3.400 3.048 2.454 1.00 98.31 154 PHE A N 1
ATOM 1156 C CA . PHE A 1 154 ? 2.649 3.745 3.503 1.00 98.31 154 PHE A CA 1
ATOM 1157 C C . PHE A 1 154 ? 1.748 4.849 2.948 1.00 98.31 154 PHE A C 1
ATOM 1159 O O . PHE A 1 154 ? 0.617 5.004 3.402 1.00 98.31 154 PHE A O 1
ATOM 1166 N N . ALA A 1 155 ? 2.227 5.614 1.962 1.00 98.12 155 ALA A N 1
ATOM 1167 C CA . ALA A 1 155 ? 1.433 6.667 1.338 1.00 98.12 155 ALA A CA 1
ATOM 1168 C C . ALA A 1 155 ? 0.222 6.101 0.589 1.00 98.12 155 ALA A C 1
ATOM 1170 O O . ALA A 1 155 ? -0.856 6.688 0.628 1.00 98.12 155 ALA A O 1
ATOM 1171 N N . VAL A 1 156 ? 0.388 4.965 -0.084 1.00 98.06 156 VAL A N 1
ATOM 1172 C CA . VAL A 1 156 ? -0.698 4.299 -0.796 1.00 98.06 156 VAL A CA 1
ATOM 1173 C C . VAL A 1 156 ? -1.709 3.735 0.206 1.00 98.06 156 VAL A C 1
ATOM 1175 O O . VAL A 1 156 ? -2.883 4.080 0.125 1.00 98.06 156 VAL A O 1
ATOM 1178 N N . LEU A 1 157 ? -1.272 3.003 1.238 1.00 98.44 157 LEU A N 1
ATOM 1179 C CA . LEU A 1 157 ? -2.167 2.536 2.311 1.00 98.44 157 LEU A CA 1
ATOM 1180 C C . LEU A 1 157 ? -2.943 3.692 2.965 1.00 98.44 157 LEU A C 1
ATOM 1182 O O . LEU A 1 157 ? -4.156 3.605 3.149 1.00 98.44 157 LEU A O 1
ATOM 1186 N N . ALA A 1 158 ? -2.274 4.810 3.254 1.00 97.75 158 ALA A N 1
ATOM 1187 C CA . ALA A 1 158 ? -2.926 6.007 3.778 1.00 97.75 158 ALA A CA 1
ATOM 1188 C C . ALA A 1 158 ? -3.983 6.556 2.808 1.00 97.75 158 ALA A C 1
ATOM 1190 O O . ALA A 1 158 ? -5.132 6.773 3.193 1.00 97.75 158 ALA A O 1
ATOM 1191 N N . GLY A 1 159 ? -3.629 6.736 1.533 1.00 97.50 159 GLY A N 1
ATOM 1192 C CA . GLY A 1 159 ? -4.531 7.281 0.516 1.00 97.50 159 GLY A CA 1
ATOM 1193 C C . GLY A 1 159 ? -5.775 6.430 0.260 1.00 97.50 159 GLY A C 1
ATOM 1194 O O . GLY A 1 159 ? -6.787 6.982 -0.162 1.00 97.50 159 GLY A O 1
ATOM 1195 N N . TYR A 1 160 ? -5.726 5.135 0.583 1.00 98.19 160 TYR A N 1
ATOM 1196 C CA . TYR A 1 160 ? -6.865 4.212 0.517 1.00 98.19 160 TYR A CA 1
ATOM 1197 C C . TYR A 1 160 ? -7.480 3.879 1.886 1.00 98.19 160 TYR A C 1
ATOM 1199 O O . TYR A 1 160 ? -8.317 2.985 1.996 1.00 98.19 160 TYR A O 1
ATOM 1207 N N . GLY A 1 161 ? -7.136 4.648 2.924 1.00 96.25 161 GLY A N 1
ATOM 1208 C CA . GLY A 1 161 ? -7.949 4.763 4.132 1.00 96.25 161 GLY A CA 1
ATOM 1209 C C . GLY A 1 161 ? -7.391 4.138 5.405 1.00 96.25 161 GLY A C 1
ATOM 1210 O O . GLY A 1 161 ? -8.146 4.069 6.382 1.00 96.25 161 GLY A O 1
ATOM 1211 N N . ALA A 1 162 ? -6.124 3.709 5.419 1.00 97.94 162 ALA A N 1
ATOM 1212 C CA . ALA A 1 162 ? -5.435 3.334 6.652 1.00 97.94 162 ALA A CA 1
ATOM 1213 C C . ALA A 1 162 ? -5.206 4.576 7.522 1.00 97.94 162 ALA A C 1
ATOM 1215 O O . ALA A 1 162 ? -4.679 5.582 7.053 1.00 97.94 162 ALA A O 1
ATOM 1216 N N . GLU A 1 163 ? -5.592 4.499 8.792 1.00 97.31 163 GLU A N 1
ATOM 1217 C CA . GLU A 1 163 ? -5.321 5.539 9.793 1.00 97.31 163 GLU A CA 1
ATOM 1218 C C . GLU A 1 163 ? -3.978 5.306 10.484 1.00 97.31 163 GLU A C 1
ATOM 1220 O O . GLU A 1 163 ? -3.338 6.260 10.931 1.00 97.31 163 GLU A O 1
ATOM 1225 N N . ALA A 1 164 ? -3.544 4.047 10.548 1.00 97.62 164 ALA A N 1
ATOM 1226 C CA . ALA A 1 164 ? -2.221 3.664 10.999 1.00 97.62 164 ALA A CA 1
ATOM 1227 C C . ALA A 1 164 ? -1.749 2.370 10.321 1.00 97.62 164 ALA A C 1
ATOM 1229 O O . ALA A 1 164 ? -2.556 1.560 9.859 1.00 97.62 164 ALA A O 1
ATOM 1230 N N . VAL A 1 165 ? -0.434 2.179 10.267 1.00 98.38 165 VAL A N 1
ATOM 1231 C CA . VAL A 1 165 ? 0.223 1.020 9.663 1.00 98.38 165 VAL A CA 1
ATOM 1232 C C . VAL A 1 165 ? 1.306 0.500 10.604 1.00 98.38 165 VAL A C 1
ATOM 1234 O O . VAL A 1 165 ? 2.144 1.266 11.080 1.00 98.38 165 VAL A O 1
ATOM 1237 N N . HIS A 1 166 ? 1.316 -0.807 10.837 1.00 98.25 166 HIS A N 1
ATOM 1238 C CA . HIS A 1 166 ? 2.387 -1.524 11.509 1.00 98.25 166 HIS A CA 1
ATOM 1239 C C . HIS A 1 166 ? 3.141 -2.416 10.512 1.00 98.25 166 HIS A C 1
ATOM 1241 O O . HIS A 1 166 ? 2.635 -3.475 10.129 1.00 98.25 166 HIS A O 1
ATOM 1247 N N . PRO A 1 167 ? 4.341 -2.000 10.074 1.00 97.88 167 PRO A N 1
ATOM 1248 C CA . PRO A 1 167 ? 5.172 -2.772 9.159 1.00 97.88 167 PRO A CA 1
ATOM 1249 C C . PRO A 1 167 ? 6.011 -3.807 9.923 1.00 97.88 167 PRO A C 1
ATOM 1251 O O . PRO A 1 167 ? 7.226 -3.640 10.064 1.00 97.88 167 PRO A O 1
ATOM 1254 N N . TYR A 1 168 ? 5.369 -4.847 10.469 1.00 97.44 168 TYR A N 1
ATOM 1255 C CA . TYR A 1 168 ? 6.026 -5.756 11.418 1.00 97.44 168 TYR A CA 1
ATOM 1256 C C . TYR A 1 168 ? 7.291 -6.391 10.835 1.00 97.44 168 TYR A C 1
ATOM 1258 O O . TYR A 1 168 ? 8.340 -6.322 11.466 1.00 97.44 168 TYR A O 1
ATOM 1266 N N . LEU A 1 169 ? 7.234 -6.908 9.602 1.00 96.88 169 LEU A N 1
ATOM 1267 C CA . LEU A 1 169 ? 8.361 -7.627 9.005 1.00 96.88 169 LEU A CA 1
ATOM 1268 C C . LEU A 1 169 ? 9.544 -6.696 8.732 1.00 96.88 169 LEU A C 1
ATOM 1270 O O . LEU A 1 169 ? 10.692 -7.081 8.932 1.00 96.88 169 LEU A O 1
ATOM 1274 N N . ALA A 1 170 ? 9.284 -5.450 8.325 1.00 96.88 170 ALA A N 1
ATOM 1275 C CA . ALA A 1 170 ? 10.343 -4.462 8.139 1.00 96.88 170 ALA A CA 1
ATOM 1276 C C . ALA A 1 170 ? 11.028 -4.123 9.473 1.00 96.88 170 ALA A C 1
ATOM 1278 O O . ALA A 1 170 ? 12.247 -3.983 9.522 1.00 96.88 170 ALA A O 1
ATOM 1279 N N . MET A 1 171 ? 10.262 -4.016 10.563 1.00 95.69 171 MET A N 1
ATOM 1280 C CA . MET A 1 171 ? 10.817 -3.762 11.895 1.00 95.69 171 MET A CA 1
ATOM 1281 C C . MET A 1 171 ? 11.569 -4.972 12.458 1.00 95.69 171 MET A C 1
ATOM 1283 O O . MET A 1 171 ? 12.644 -4.787 13.020 1.00 95.69 171 MET A O 1
ATOM 1287 N N . GLU A 1 172 ? 11.043 -6.187 12.280 1.00 95.19 172 GLU A N 1
ATOM 1288 C CA . GLU A 1 172 ? 11.713 -7.444 12.649 1.00 95.19 172 GLU A CA 1
ATOM 1289 C C . GLU A 1 172 ? 13.035 -7.583 11.879 1.00 95.19 172 GLU A C 1
ATOM 1291 O O . GLU A 1 172 ? 14.074 -7.835 12.480 1.00 95.19 172 GLU A O 1
ATOM 1296 N N . THR A 1 173 ? 13.030 -7.276 10.578 1.00 94.06 173 THR A N 1
ATOM 1297 C CA . THR A 1 173 ? 14.238 -7.262 9.736 1.00 94.06 173 THR A CA 1
ATOM 1298 C C . THR A 1 173 ? 15.273 -6.256 10.245 1.00 94.06 173 THR A C 1
ATOM 1300 O O . THR A 1 173 ? 16.455 -6.567 10.326 1.00 94.06 173 THR A O 1
ATOM 1303 N N . LEU A 1 174 ? 14.859 -5.045 10.629 1.00 93.25 174 LEU A N 1
ATOM 1304 C CA . LEU A 1 174 ? 15.776 -4.053 11.204 1.00 93.25 174 LEU A CA 1
ATOM 1305 C C . LEU A 1 174 ? 16.338 -4.497 12.558 1.00 93.25 174 LEU A C 1
ATOM 1307 O O . LEU A 1 174 ? 17.507 -4.238 12.843 1.00 93.25 174 LEU A O 1
ATOM 1311 N N . ALA A 1 175 ? 15.512 -5.143 13.381 1.00 91.25 175 ALA A N 1
ATOM 1312 C CA . ALA A 1 175 ? 15.926 -5.685 14.665 1.00 91.25 175 ALA A CA 1
ATOM 1313 C C . ALA A 1 175 ? 16.899 -6.860 14.509 1.00 91.25 175 ALA A C 1
ATOM 1315 O O . ALA A 1 175 ? 17.761 -7.020 15.361 1.00 91.25 175 ALA A O 1
ATOM 1316 N N . ASP A 1 176 ? 16.829 -7.632 13.429 1.00 90.62 176 ASP A N 1
ATOM 1317 C CA . ASP A 1 176 ? 17.817 -8.673 13.130 1.00 90.62 176 ASP A CA 1
ATOM 1318 C C . ASP A 1 176 ? 19.108 -8.074 12.537 1.00 90.62 176 ASP A C 1
ATOM 1320 O O . ASP A 1 176 ? 20.212 -8.282 13.043 1.00 90.62 176 ASP A O 1
ATOM 1324 N N . MET A 1 177 ? 18.973 -7.194 11.540 1.00 88.31 177 MET A N 1
ATOM 1325 C CA . MET A 1 177 ? 20.103 -6.596 10.822 1.00 88.31 177 MET A CA 1
ATOM 1326 C C . MET A 1 177 ? 20.967 -5.648 11.667 1.00 88.31 177 MET A C 1
ATOM 1328 O O . MET A 1 177 ? 22.110 -5.385 11.283 1.00 88.31 177 MET A O 1
ATOM 1332 N N . HIS A 1 178 ? 20.459 -5.105 12.784 1.00 81.19 178 HIS A N 1
ATOM 1333 C CA . HIS A 1 178 ? 21.170 -4.083 13.571 1.00 81.19 178 HIS A CA 1
ATOM 1334 C C . HIS A 1 178 ? 22.576 -4.528 14.007 1.00 81.19 178 HIS A C 1
ATOM 1336 O O . HIS A 1 178 ? 23.490 -3.707 14.020 1.00 81.19 178 HIS A O 1
ATOM 1342 N N . ALA A 1 179 ? 22.767 -5.820 14.299 1.00 74.94 179 ALA A N 1
ATOM 1343 C CA . ALA A 1 179 ? 24.035 -6.369 14.776 1.00 74.94 179 ALA A CA 1
ATOM 1344 C C . ALA A 1 179 ? 25.167 -6.263 13.736 1.00 74.94 179 ALA A C 1
ATOM 1346 O O . ALA A 1 179 ? 26.340 -6.219 14.101 1.00 74.94 179 ALA A O 1
ATOM 1347 N N . GLY A 1 180 ? 24.823 -6.205 12.445 1.00 72.81 180 GLY A N 1
ATOM 1348 C CA . GLY A 1 180 ? 25.771 -6.023 11.343 1.00 72.81 180 GLY A CA 1
ATOM 1349 C C . GLY A 1 180 ? 25.919 -4.574 10.871 1.00 72.81 180 GLY A C 1
ATOM 1350 O O . GLY A 1 180 ? 26.706 -4.312 9.960 1.00 72.81 180 GLY A O 1
ATOM 1351 N N . MET A 1 181 ? 25.162 -3.624 11.436 1.00 76.50 181 MET A N 1
ATOM 1352 C CA . MET A 1 181 ? 25.210 -2.228 11.003 1.00 76.50 181 MET A CA 1
ATOM 1353 C C . MET A 1 181 ? 26.416 -1.491 11.607 1.00 76.50 181 MET A C 1
ATOM 1355 O O . MET A 1 181 ? 26.754 -1.693 12.772 1.00 76.50 181 MET A O 1
ATOM 1359 N N . PRO A 1 182 ? 27.071 -0.596 10.846 1.00 72.62 182 PRO A N 1
ATOM 1360 C CA . PRO A 1 182 ? 28.172 0.198 11.369 1.00 72.62 182 PRO A CA 1
ATOM 1361 C C . PRO A 1 182 ? 27.689 1.183 12.447 1.00 72.62 182 PRO A C 1
ATOM 1363 O O . PRO A 1 182 ? 26.832 2.032 12.193 1.00 72.62 182 PRO A O 1
ATOM 1366 N N . GLY A 1 183 ? 28.305 1.103 13.630 1.00 73.00 183 GLY A N 1
ATOM 1367 C CA . GLY A 1 183 ? 28.034 1.953 14.793 1.00 73.00 183 GLY A CA 1
ATOM 1368 C C . GLY A 1 183 ? 27.308 1.219 15.926 1.00 73.00 183 GLY A C 1
ATOM 1369 O O . GLY A 1 183 ? 26.671 0.197 15.710 1.00 73.00 183 GLY A O 1
ATOM 1370 N N . GLU A 1 184 ? 27.388 1.750 17.148 1.00 73.81 184 GLU A N 1
ATOM 1371 C CA . GLU A 1 184 ? 26.636 1.241 18.306 1.00 73.81 184 GLU A CA 1
ATOM 1372 C C . GLU A 1 184 ? 25.156 1.664 18.206 1.00 73.81 184 GLU A C 1
ATOM 1374 O O . GLU A 1 184 ? 24.690 2.589 18.874 1.00 73.81 184 GLU A O 1
ATOM 1379 N N . LEU A 1 185 ? 24.414 1.035 17.292 1.00 84.62 185 LEU A N 1
ATOM 1380 C CA . LEU A 1 185 ? 22.983 1.255 17.086 1.00 84.62 185 LEU A CA 1
ATOM 1381 C C . LEU A 1 185 ? 22.182 0.157 17.785 1.00 84.62 185 LEU A C 1
ATOM 1383 O O . LEU A 1 185 ? 22.253 -1.005 17.399 1.00 84.62 185 LEU A O 1
ATOM 1387 N N . SER A 1 186 ? 21.374 0.528 18.781 1.00 88.50 186 SER A N 1
ATOM 1388 C CA . SER A 1 186 ? 20.406 -0.407 19.363 1.00 88.50 186 SER A CA 1
ATOM 1389 C C . SER A 1 186 ? 19.252 -0.692 18.381 1.00 88.50 186 SER A C 1
ATOM 1391 O O . SER A 1 186 ? 18.935 0.174 17.548 1.00 88.50 186 SER A O 1
ATOM 1393 N N . PRO A 1 187 ? 18.572 -1.849 18.489 1.00 88.06 187 PRO A N 1
ATOM 1394 C CA . PRO A 1 187 ? 17.386 -2.167 17.686 1.00 88.06 187 PRO A CA 1
ATOM 1395 C C . PRO A 1 187 ? 16.314 -1.073 17.748 1.00 88.06 187 PRO A C 1
ATOM 1397 O O . PRO A 1 187 ? 15.761 -0.653 16.730 1.00 88.06 187 PRO A O 1
ATOM 1400 N N . GLU A 1 188 ? 16.069 -0.528 18.940 1.00 90.06 188 GLU A N 1
ATOM 1401 C CA . GLU A 1 188 ? 15.073 0.520 19.171 1.00 90.06 188 GLU A CA 1
ATOM 1402 C C . GLU A 1 188 ? 15.455 1.800 18.431 1.00 90.06 188 GLU A C 1
ATOM 1404 O O . GLU A 1 188 ? 14.599 2.490 17.870 1.00 90.06 188 GLU A O 1
ATOM 1409 N N . LYS A 1 189 ? 16.755 2.121 18.387 1.00 91.44 189 LYS A N 1
ATOM 1410 C CA . LYS A 1 189 ? 17.243 3.287 17.657 1.00 91.44 189 LYS A CA 1
ATOM 1411 C C . LYS A 1 189 ? 17.137 3.094 16.146 1.00 91.44 189 LYS A C 1
ATOM 1413 O O . LYS A 1 189 ? 16.788 4.054 15.452 1.00 91.44 189 LYS A O 1
ATOM 1418 N N . ALA A 1 190 ? 17.404 1.889 15.641 1.00 92.38 190 ALA A N 1
ATOM 1419 C CA . ALA A 1 190 ? 17.228 1.551 14.230 1.00 92.38 190 ALA A CA 1
ATOM 1420 C C . ALA A 1 190 ? 15.758 1.700 13.803 1.00 92.38 190 ALA A C 1
ATOM 1422 O O . ALA A 1 190 ? 15.468 2.426 12.848 1.00 92.38 190 ALA A O 1
ATOM 1423 N N . ILE A 1 191 ? 14.827 1.128 14.575 1.00 93.25 191 ILE A N 1
ATOM 1424 C CA . ILE A 1 191 ? 13.379 1.260 14.349 1.00 93.25 191 ILE A CA 1
ATOM 1425 C C . ILE A 1 191 ? 12.947 2.730 14.431 1.00 93.25 191 ILE A C 1
ATOM 1427 O O . ILE A 1 191 ? 12.258 3.220 13.537 1.00 93.25 191 ILE A O 1
ATOM 1431 N N . TYR A 1 192 ? 13.401 3.478 15.442 1.00 93.62 192 TYR A N 1
ATOM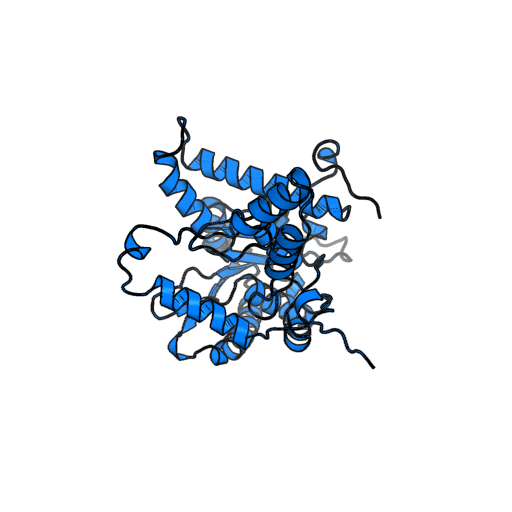 1432 C CA . TYR A 1 192 ? 13.103 4.909 15.566 1.00 93.62 192 TYR A CA 1
ATOM 1433 C C . TYR A 1 192 ? 13.560 5.706 14.335 1.00 93.62 192 TYR A C 1
ATOM 1435 O O . TYR A 1 192 ? 12.821 6.551 13.821 1.00 93.62 192 TYR A O 1
ATOM 1443 N N . ASN A 1 193 ? 14.777 5.453 13.845 1.00 94.12 193 ASN A N 1
ATOM 1444 C CA . ASN A 1 193 ? 15.317 6.132 12.669 1.00 94.12 193 ASN A CA 1
ATOM 1445 C C . ASN A 1 193 ? 14.528 5.778 11.403 1.00 94.12 193 ASN A C 1
ATOM 1447 O O . ASN A 1 193 ? 14.239 6.675 10.607 1.00 94.12 193 ASN A O 1
ATOM 1451 N N . TYR A 1 194 ? 14.148 4.509 11.243 1.00 95.25 194 TYR A N 1
ATOM 1452 C CA . TYR A 1 194 ? 13.301 4.045 10.148 1.00 95.25 194 TYR A CA 1
ATOM 1453 C C . TYR A 1 194 ? 11.943 4.749 10.154 1.00 95.25 194 TYR A C 1
ATOM 1455 O O . TYR A 1 194 ? 11.581 5.409 9.182 1.00 95.25 194 TYR A O 1
ATOM 1463 N N . VAL A 1 195 ? 11.237 4.714 11.285 1.00 96.06 195 VAL A N 1
ATOM 1464 C CA . VAL A 1 195 ? 9.937 5.371 11.457 1.00 96.06 195 VAL A CA 1
ATOM 1465 C C . VAL A 1 195 ? 10.038 6.876 11.170 1.00 96.06 195 VAL A C 1
ATOM 1467 O O . VAL A 1 195 ? 9.238 7.429 10.413 1.00 96.06 195 VAL A O 1
ATOM 1470 N N . LYS A 1 196 ? 11.083 7.541 11.677 1.00 95.88 196 LYS A N 1
ATOM 1471 C CA . LYS A 1 196 ? 11.357 8.958 11.395 1.00 95.88 196 LYS A CA 1
ATOM 1472 C C . LYS A 1 196 ? 11.602 9.227 9.906 1.00 95.88 196 LYS A C 1
ATOM 1474 O O . LYS A 1 196 ? 11.174 10.266 9.397 1.00 95.88 196 LYS A O 1
ATOM 1479 N N . ALA A 1 197 ? 12.305 8.335 9.208 1.00 97.00 197 ALA A N 1
ATOM 1480 C CA . ALA A 1 197 ? 12.554 8.453 7.773 1.00 97.00 197 ALA A CA 1
ATOM 1481 C C . ALA A 1 197 ? 11.260 8.291 6.963 1.00 97.00 197 ALA A C 1
ATOM 1483 O O . ALA A 1 197 ? 11.001 9.108 6.077 1.00 97.00 197 ALA A O 1
ATOM 1484 N N . ILE A 1 198 ? 10.418 7.314 7.319 1.00 97.69 198 ILE A N 1
ATOM 1485 C CA . ILE A 1 198 ? 9.088 7.139 6.724 1.00 97.69 198 ILE A CA 1
ATOM 1486 C C . ILE A 1 198 ? 8.230 8.384 6.949 1.00 97.69 198 ILE A C 1
ATOM 1488 O O . ILE A 1 198 ? 7.670 8.901 5.985 1.00 97.69 198 ILE A O 1
ATOM 1492 N N . GLY A 1 199 ? 8.197 8.936 8.166 1.00 96.56 199 GLY A N 1
ATOM 1493 C CA . GLY A 1 199 ? 7.458 10.165 8.462 1.00 96.56 199 GLY A CA 1
ATOM 1494 C C . GLY A 1 199 ? 7.891 11.344 7.582 1.00 96.56 199 GLY A C 1
ATOM 1495 O O . GLY A 1 199 ? 7.068 11.961 6.908 1.00 96.56 199 GLY A O 1
ATOM 1496 N N . LYS A 1 200 ? 9.200 11.610 7.480 1.00 96.69 200 LYS A N 1
ATOM 1497 C CA . LYS A 1 200 ? 9.719 12.645 6.563 1.00 96.69 200 LYS A CA 1
ATOM 1498 C C . LYS A 1 200 ? 9.358 12.370 5.102 1.00 96.69 200 LYS A C 1
ATOM 1500 O O . LYS A 1 200 ? 9.056 13.298 4.351 1.00 96.69 200 LYS A O 1
ATOM 1505 N N . GLY A 1 201 ? 9.400 11.104 4.695 1.00 97.31 201 GLY A N 1
ATOM 1506 C CA . GLY A 1 201 ? 9.005 10.673 3.363 1.00 97.31 201 GLY A CA 1
ATOM 1507 C C . GLY A 1 201 ? 7.522 10.925 3.075 1.00 97.31 201 GLY A C 1
ATOM 1508 O O . GLY A 1 201 ? 7.195 11.429 2.001 1.00 97.31 201 GLY A O 1
ATOM 1509 N N . LEU A 1 202 ? 6.638 10.642 4.036 1.00 97.19 202 LEU A N 1
ATOM 1510 C CA . LEU A 1 202 ? 5.207 10.928 3.936 1.00 97.19 202 LEU A CA 1
ATOM 1511 C C . LEU A 1 202 ? 4.964 12.427 3.791 1.00 97.19 202 LEU A C 1
ATOM 1513 O O . LEU A 1 202 ? 4.296 12.828 2.840 1.00 97.19 202 LEU A O 1
ATOM 1517 N N . SER A 1 203 ? 5.586 13.261 4.633 1.00 96.62 203 SER A N 1
ATOM 1518 C CA . SER A 1 203 ? 5.515 14.720 4.485 1.00 96.62 203 SER A CA 1
ATOM 1519 C C . SER A 1 203 ? 5.935 15.161 3.083 1.00 96.62 203 SER A C 1
ATOM 1521 O O . SER A 1 203 ? 5.233 15.938 2.446 1.00 96.62 203 SER A O 1
ATOM 1523 N N . LYS A 1 204 ? 7.017 14.594 2.536 1.00 97.12 204 LYS A N 1
ATOM 1524 C CA . LYS A 1 204 ? 7.452 14.883 1.163 1.00 97.12 204 LYS A CA 1
ATOM 1525 C C . LYS A 1 204 ? 6.433 14.468 0.099 1.00 97.12 204 LYS A C 1
ATOM 1527 O O . LYS A 1 204 ? 6.320 15.154 -0.909 1.00 97.12 204 LYS A O 1
ATOM 1532 N N . ILE A 1 205 ? 5.728 13.349 0.261 1.00 97.19 205 ILE A N 1
ATOM 1533 C CA . ILE A 1 205 ? 4.700 12.925 -0.702 1.00 97.19 205 ILE A CA 1
ATOM 1534 C C . ILE A 1 205 ? 3.486 13.853 -0.631 1.00 97.19 205 ILE A C 1
ATOM 1536 O O . ILE A 1 205 ? 3.070 14.367 -1.666 1.00 97.19 205 ILE A O 1
ATOM 1540 N N . MET A 1 206 ? 2.967 14.115 0.571 1.00 96.50 206 MET A N 1
ATOM 1541 C CA . MET A 1 206 ? 1.801 14.985 0.767 1.00 96.50 206 MET A CA 1
ATOM 1542 C C . MET A 1 206 ? 2.062 16.403 0.245 1.00 96.50 206 MET A C 1
ATOM 1544 O O . MET A 1 206 ? 1.212 17.000 -0.423 1.00 96.50 206 MET A O 1
ATOM 1548 N N . SER A 1 207 ? 3.272 16.921 0.474 1.00 96.31 207 SER A N 1
ATOM 1549 C CA . SER A 1 207 ? 3.630 18.282 0.087 1.00 96.31 207 SER A CA 1
ATOM 1550 C C . SER A 1 207 ? 3.669 18.491 -1.430 1.00 96.31 207 SER A C 1
ATOM 1552 O O . SER A 1 207 ? 3.420 19.610 -1.873 1.00 96.31 207 SER A O 1
ATOM 1554 N N . LYS A 1 208 ? 3.879 17.439 -2.244 1.00 95.94 208 LYS A N 1
ATOM 1555 C CA . LYS A 1 208 ? 3.810 17.524 -3.721 1.00 95.94 208 LYS A CA 1
ATOM 1556 C C . LYS A 1 208 ? 2.446 17.998 -4.219 1.00 95.94 208 LYS A C 1
ATOM 1558 O O . LYS A 1 208 ? 2.382 18.683 -5.233 1.00 95.94 208 LYS A O 1
ATOM 1563 N N . MET A 1 209 ? 1.382 17.644 -3.501 1.00 93.62 209 MET A N 1
ATOM 1564 C CA . MET A 1 209 ? 0.006 18.043 -3.809 1.00 93.62 209 MET A CA 1
ATOM 1565 C C . MET A 1 209 ? -0.479 19.195 -2.921 1.00 93.62 209 MET A C 1
ATOM 1567 O O . MET A 1 209 ? -1.665 19.514 -2.930 1.00 93.62 209 MET A O 1
ATOM 1571 N N . GLY A 1 210 ? 0.416 19.810 -2.139 1.00 94.06 210 GLY A N 1
ATOM 1572 C CA . GLY A 1 210 ? 0.083 20.893 -1.214 1.00 94.06 210 GLY A CA 1
ATOM 1573 C C . GLY A 1 210 ? -0.778 20.458 -0.023 1.00 94.06 210 GLY A C 1
ATOM 1574 O O . GLY A 1 210 ? -1.497 21.281 0.534 1.00 94.06 210 GLY A O 1
ATOM 1575 N N . VAL A 1 211 ? -0.743 19.175 0.354 1.00 96.38 211 VAL A N 1
ATOM 1576 C CA . VAL A 1 211 ? -1.475 18.655 1.516 1.00 96.38 211 VAL A CA 1
ATOM 1577 C C . VAL A 1 211 ? -0.594 18.746 2.758 1.00 96.38 211 VAL A C 1
ATOM 1579 O O . VAL A 1 211 ? 0.521 18.223 2.781 1.00 96.38 211 VAL A O 1
ATOM 1582 N N . SER A 1 212 ? -1.100 19.396 3.804 1.00 95.69 212 SER A N 1
ATOM 1583 C CA . SER A 1 212 ? -0.347 19.649 5.039 1.00 95.69 212 SER A CA 1
ATOM 1584 C C . SER A 1 212 ? -0.608 18.613 6.136 1.00 95.69 212 SER A C 1
ATOM 1586 O O . SER A 1 212 ? 0.267 18.381 6.965 1.00 95.69 212 SER A O 1
ATOM 1588 N N . THR A 1 213 ? -1.777 17.963 6.157 1.00 96.38 213 THR A N 1
ATOM 1589 C CA . THR A 1 213 ? -2.164 17.043 7.240 1.00 96.38 213 THR A CA 1
ATOM 1590 C C . THR A 1 213 ? -2.415 15.623 6.740 1.00 96.38 213 THR A C 1
ATOM 1592 O O . THR A 1 213 ? -3.096 15.407 5.735 1.00 96.38 213 THR A O 1
ATOM 1595 N N . TYR A 1 214 ? -1.923 14.635 7.491 1.00 96.56 214 TYR A N 1
ATOM 1596 C CA . TYR A 1 214 ? -2.171 13.221 7.201 1.00 96.56 214 TYR A CA 1
ATOM 1597 C C . TYR A 1 214 ? -3.664 12.874 7.227 1.00 96.56 214 TYR A C 1
ATOM 1599 O O . TYR A 1 214 ? -4.139 12.114 6.389 1.00 96.56 214 TYR A O 1
ATOM 1607 N N . MET A 1 215 ? -4.433 13.484 8.132 1.00 94.25 215 MET A N 1
ATOM 1608 C CA . MET A 1 215 ? -5.881 13.271 8.225 1.00 94.25 215 MET A CA 1
ATOM 1609 C C . MET A 1 215 ? -6.631 13.626 6.936 1.00 94.25 215 MET A C 1
ATOM 1611 O O . MET A 1 215 ? -7.587 12.935 6.596 1.00 94.25 215 MET A O 1
ATOM 1615 N N . SER A 1 216 ? -6.212 14.686 6.235 1.00 94.44 216 SER A N 1
ATOM 1616 C CA . SER A 1 216 ? -6.802 15.077 4.948 1.00 94.44 216 SER A CA 1
ATOM 1617 C C . SER A 1 216 ? -6.291 14.219 3.796 1.00 94.44 216 SER A C 1
ATOM 1619 O O . SER A 1 216 ? -6.986 14.058 2.802 1.00 94.44 216 SER A O 1
ATOM 1621 N N . TYR A 1 217 ? -5.075 13.683 3.917 1.00 96.50 217 TYR A N 1
ATOM 1622 C CA . TYR A 1 217 ? -4.495 12.770 2.937 1.00 96.50 217 TYR A CA 1
ATOM 1623 C C . TYR A 1 217 ? -5.116 11.362 3.009 1.00 96.50 217 TYR A C 1
ATOM 1625 O O . TYR A 1 217 ? -5.249 10.680 1.992 1.00 96.50 217 TYR A O 1
ATOM 1633 N N . CYS A 1 218 ? -5.510 10.925 4.208 1.00 96.19 218 CYS A N 1
ATOM 1634 C CA . CYS A 1 218 ? -6.105 9.617 4.452 1.00 96.19 218 CYS A CA 1
ATOM 1635 C C . CYS A 1 218 ? -7.437 9.459 3.697 1.00 96.19 218 CYS A C 1
ATOM 1637 O O . CYS A 1 218 ? -8.390 10.200 3.937 1.00 96.19 218 CYS A O 1
ATOM 1639 N N . GLY A 1 219 ? -7.510 8.482 2.790 1.00 94.38 219 GLY A N 1
ATOM 1640 C CA . GLY A 1 219 ? -8.685 8.247 1.940 1.00 94.38 219 GLY A CA 1
ATOM 1641 C C . GLY A 1 219 ? -8.842 9.211 0.754 1.00 94.38 219 GLY A C 1
ATOM 1642 O O . GLY A 1 219 ? -9.835 9.116 0.041 1.00 94.38 219 GLY A O 1
ATOM 1643 N N . ALA A 1 220 ? -7.897 10.132 0.519 1.00 95.81 220 ALA A N 1
ATOM 1644 C CA . ALA A 1 220 ? -8.001 11.127 -0.555 1.00 95.81 220 ALA A CA 1
ATOM 1645 C C . ALA A 1 220 ? -7.684 10.587 -1.960 1.00 95.81 220 ALA A C 1
ATOM 1647 O O . ALA A 1 220 ? -7.919 11.295 -2.934 1.00 95.81 220 ALA A O 1
ATOM 1648 N N . GLN A 1 221 ? -7.118 9.376 -2.067 1.00 95.94 221 GLN A N 1
ATOM 1649 C CA . GLN A 1 221 ? -6.785 8.720 -3.340 1.00 95.94 221 GLN A CA 1
ATOM 1650 C C . GLN A 1 221 ? -6.005 9.610 -4.326 1.00 95.94 221 GLN A C 1
ATOM 1652 O O . GLN A 1 221 ? -6.311 9.678 -5.514 1.00 95.94 221 GLN A O 1
ATOM 1657 N N . LEU A 1 222 ? -4.962 10.296 -3.847 1.00 95.94 222 LEU A N 1
ATOM 1658 C CA . LEU A 1 222 ? -4.105 11.153 -4.679 1.00 95.94 222 LEU A CA 1
ATOM 1659 C C . LEU A 1 222 ? -3.105 10.330 -5.513 1.00 95.94 222 LEU A C 1
ATOM 1661 O O . LEU A 1 222 ? -1.893 10.534 -5.439 1.00 95.94 222 LEU A O 1
ATOM 1665 N N . PHE A 1 223 ? -3.627 9.374 -6.280 1.00 97.06 223 PHE A N 1
ATOM 1666 C CA . PHE A 1 223 ? -2.883 8.412 -7.083 1.00 97.06 223 PHE A CA 1
ATOM 1667 C C . PHE A 1 223 ? -3.533 8.224 -8.456 1.00 97.06 223 PHE A C 1
ATOM 1669 O O . PHE A 1 223 ? -4.712 8.504 -8.659 1.00 97.06 223 PHE A O 1
ATOM 1676 N N . GLU A 1 224 ? -2.748 7.713 -9.397 1.00 97.00 224 GLU A N 1
ATOM 1677 C CA . GLU A 1 224 ? -3.215 7.249 -10.700 1.00 97.00 224 GLU A CA 1
ATOM 1678 C C . GLU A 1 224 ? -2.787 5.790 -10.865 1.00 97.00 224 GLU A C 1
ATOM 1680 O O . GLU A 1 224 ? -1.633 5.447 -10.603 1.00 97.00 224 GLU A O 1
ATOM 1685 N N . ALA A 1 225 ? -3.720 4.933 -11.272 1.00 97.12 225 ALA A N 1
ATOM 1686 C CA . ALA A 1 225 ? -3.461 3.528 -11.538 1.00 97.12 225 ALA A CA 1
ATOM 1687 C C . ALA A 1 225 ? -3.057 3.340 -13.004 1.00 97.12 225 ALA A C 1
ATOM 1689 O O . ALA A 1 225 ? -3.779 3.736 -13.919 1.00 97.12 225 ALA A O 1
ATOM 1690 N N . ILE A 1 226 ? -1.918 2.695 -13.236 1.00 96.06 226 ILE A N 1
ATOM 1691 C CA . ILE A 1 226 ? -1.432 2.348 -14.574 1.00 96.06 226 ILE A CA 1
ATOM 1692 C C . ILE A 1 226 ? -1.296 0.830 -14.630 1.00 96.06 226 ILE A C 1
ATOM 1694 O O . ILE A 1 226 ? -0.622 0.247 -13.785 1.00 96.06 226 ILE A O 1
ATOM 1698 N N . GLY A 1 227 ? -1.932 0.202 -15.618 1.00 95.44 227 GLY A N 1
ATOM 1699 C CA . GLY A 1 227 ? -1.900 -1.244 -15.819 1.00 95.44 227 GLY A CA 1
ATOM 1700 C C . GLY A 1 227 ? -2.914 -2.029 -14.986 1.00 95.44 227 GLY A C 1
ATOM 1701 O O . GLY A 1 227 ? -2.769 -3.241 -14.888 1.00 95.44 227 GLY A O 1
ATOM 1702 N N . LEU A 1 228 ? -3.929 -1.378 -14.405 1.00 97.44 228 LEU A N 1
ATOM 1703 C CA . LEU A 1 228 ? -5.057 -2.044 -13.740 1.00 97.44 228 LEU A CA 1
ATOM 1704 C C . LEU A 1 228 ? -6.322 -1.853 -14.571 1.00 97.44 228 LEU A C 1
ATOM 1706 O O . LEU A 1 228 ? -6.581 -0.747 -15.036 1.00 97.44 228 LEU A O 1
ATOM 1710 N N . ASN A 1 229 ? -7.112 -2.905 -14.775 1.00 97.31 229 ASN A N 1
ATOM 1711 C CA . ASN A 1 229 ? -8.357 -2.772 -15.532 1.00 97.31 229 ASN A CA 1
ATOM 1712 C C . ASN A 1 229 ? -9.433 -1.965 -14.786 1.00 97.31 229 ASN A C 1
ATOM 1714 O O . ASN A 1 229 ? -9.445 -1.863 -13.551 1.00 97.31 229 ASN A O 1
ATOM 1718 N N . SER A 1 230 ? -10.363 -1.404 -15.560 1.00 96.81 230 SER A N 1
ATOM 1719 C CA . SER A 1 230 ? -11.412 -0.527 -15.030 1.00 96.81 230 SER A CA 1
ATOM 1720 C C . SER A 1 230 ? -12.360 -1.243 -14.063 1.00 96.81 230 SER A C 1
ATOM 1722 O O . SER A 1 230 ? -12.814 -0.627 -13.100 1.00 96.81 230 SER A O 1
ATOM 1724 N N . ASP A 1 231 ? -12.606 -2.544 -14.243 1.00 96.62 231 ASP A N 1
ATOM 1725 C CA . ASP A 1 231 ? -13.456 -3.340 -13.346 1.00 96.62 231 ASP A CA 1
ATOM 1726 C C . ASP A 1 231 ? -12.849 -3.465 -11.939 1.00 96.62 231 ASP A C 1
ATOM 1728 O O . ASP A 1 231 ? -13.525 -3.248 -10.928 1.00 96.62 231 ASP A O 1
ATOM 1732 N N . THR A 1 232 ? -11.548 -3.758 -11.855 1.00 97.12 232 THR A N 1
ATOM 1733 C CA . THR A 1 232 ? -10.819 -3.870 -10.582 1.00 97.12 232 THR A CA 1
ATOM 1734 C C . THR A 1 232 ? -10.753 -2.516 -9.885 1.00 97.12 232 THR A C 1
ATOM 1736 O O . THR A 1 232 ? -11.008 -2.424 -8.680 1.00 97.12 232 THR A O 1
ATOM 1739 N N . VAL A 1 233 ? -10.464 -1.450 -10.637 1.00 97.81 233 VAL A N 1
ATOM 1740 C CA . VAL A 1 233 ? -10.438 -0.082 -10.105 1.00 97.81 233 VAL A CA 1
ATOM 1741 C C . VAL A 1 233 ? -11.825 0.342 -9.629 1.00 97.81 233 VAL A C 1
ATOM 1743 O O . VAL A 1 233 ? -11.960 0.807 -8.502 1.00 97.81 233 VAL A O 1
ATOM 1746 N N . GLY A 1 234 ? -12.872 0.120 -10.420 1.00 96.94 234 GLY A N 1
ATOM 1747 C CA . GLY A 1 234 ? -14.244 0.477 -10.064 1.00 96.94 234 GLY A CA 1
ATOM 1748 C C . GLY A 1 234 ? -14.760 -0.252 -8.822 1.00 96.94 234 GLY A C 1
ATOM 1749 O O . GLY A 1 234 ? -15.512 0.326 -8.038 1.00 96.94 234 GLY A O 1
ATOM 1750 N N . LYS A 1 235 ? -14.337 -1.503 -8.603 1.00 96.31 235 LYS A N 1
ATOM 1751 C CA . LYS A 1 235 ? -14.778 -2.316 -7.460 1.00 96.31 235 LYS A CA 1
ATOM 1752 C C . LYS A 1 235 ? -13.994 -2.025 -6.180 1.00 96.31 235 LYS A C 1
ATOM 1754 O O . LYS A 1 235 ? -14.598 -1.884 -5.109 1.00 96.31 235 LYS A O 1
ATOM 1759 N N . TYR A 1 236 ? -12.666 -1.947 -6.282 1.00 97.38 236 TYR A N 1
ATOM 1760 C CA . TYR A 1 236 ? -11.777 -1.928 -5.118 1.00 97.38 236 TYR A CA 1
ATOM 1761 C C . TYR A 1 236 ? -11.065 -0.594 -4.896 1.00 97.38 236 TYR A C 1
ATOM 1763 O O . TYR A 1 236 ? -10.698 -0.311 -3.763 1.00 97.38 236 TYR A O 1
ATOM 1771 N N . PHE A 1 237 ? -10.919 0.254 -5.914 1.00 97.69 237 PHE A N 1
ATOM 1772 C CA . PHE A 1 237 ? -10.210 1.541 -5.853 1.00 97.69 237 PHE A CA 1
ATOM 1773 C C . PHE A 1 237 ? -11.066 2.691 -6.414 1.00 97.69 237 PHE A C 1
ATOM 1775 O O . PHE A 1 237 ? -10.556 3.599 -7.073 1.00 97.69 237 PHE A O 1
ATOM 1782 N N . THR A 1 238 ? -12.382 2.633 -6.166 1.00 96.25 238 THR A N 1
ATOM 1783 C CA . THR A 1 238 ? -13.395 3.529 -6.744 1.00 96.25 238 THR A CA 1
ATOM 1784 C C . THR A 1 238 ? -12.957 4.988 -6.689 1.00 96.25 238 THR A C 1
ATOM 1786 O O . THR A 1 238 ? -12.633 5.469 -5.606 1.00 96.25 238 THR A O 1
ATOM 1789 N N . GLY A 1 239 ? -12.989 5.686 -7.828 1.00 94.12 239 GLY A N 1
ATOM 1790 C CA . GLY A 1 239 ? -12.595 7.098 -7.943 1.00 94.12 239 GLY A CA 1
ATOM 1791 C C . GLY A 1 239 ? -11.163 7.328 -8.438 1.00 94.12 239 GLY A C 1
ATOM 1792 O O . GLY A 1 239 ? -10.837 8.438 -8.851 1.00 94.12 239 GLY A O 1
ATOM 1793 N N . THR A 1 240 ? -10.330 6.286 -8.477 1.00 97.44 240 THR A N 1
ATOM 1794 C CA . THR A 1 240 ? -8.959 6.379 -8.999 1.00 97.44 240 THR A CA 1
ATOM 1795 C C . THR A 1 240 ? -8.953 6.360 -10.527 1.00 97.44 240 THR A C 1
ATOM 1797 O O . THR A 1 240 ? -9.619 5.537 -11.151 1.00 97.44 240 THR A O 1
ATOM 1800 N N . ALA A 1 241 ? -8.185 7.254 -11.151 1.00 96.44 241 ALA A N 1
ATOM 1801 C CA . ALA A 1 241 ? -8.036 7.266 -12.603 1.00 96.44 241 ALA A CA 1
ATOM 1802 C C . ALA A 1 241 ? -7.202 6.067 -13.079 1.00 96.44 241 ALA A C 1
ATOM 1804 O O . ALA A 1 241 ? -6.139 5.801 -12.517 1.00 96.44 241 ALA A O 1
ATOM 1805 N N . SER A 1 242 ? -7.644 5.398 -14.148 1.00 95.81 242 SER A N 1
ATOM 1806 C CA . SER A 1 242 ? -6.835 4.410 -14.862 1.00 95.81 242 SER A CA 1
ATOM 1807 C C . SER A 1 242 ? -7.016 4.533 -16.369 1.00 95.81 242 SER A C 1
ATOM 1809 O O . SER A 1 242 ? -8.011 4.104 -16.937 1.00 95.81 242 SER A O 1
ATOM 1811 N N . ARG A 1 243 ? -6.071 5.226 -17.014 1.00 94.31 243 ARG A N 1
ATOM 1812 C CA . ARG A 1 243 ? -6.128 5.539 -18.455 1.00 94.31 243 ARG A CA 1
ATOM 1813 C C . ARG A 1 243 ? -5.508 4.459 -19.333 1.00 94.31 243 ARG A C 1
ATOM 1815 O O . ARG A 1 243 ? -5.823 4.373 -20.514 1.00 94.31 243 ARG A O 1
ATOM 1822 N N . VAL A 1 244 ? -4.598 3.683 -18.759 1.00 93.62 244 VAL A N 1
ATOM 1823 C CA . VAL A 1 244 ? -3.966 2.535 -19.400 1.00 93.62 244 VAL A CA 1
ATOM 1824 C C . VAL A 1 244 ? -4.340 1.333 -18.556 1.00 93.62 244 VAL A C 1
ATOM 1826 O O . VAL A 1 244 ? -3.815 1.168 -17.455 1.00 93.62 244 VAL A O 1
ATOM 1829 N N . GLU A 1 245 ? -5.287 0.552 -19.058 1.00 94.69 245 GLU A N 1
ATOM 1830 C CA . GLU A 1 245 ? -5.774 -0.648 -18.388 1.00 94.69 245 GLU A CA 1
ATOM 1831 C C . GLU A 1 245 ? -4.759 -1.796 -18.465 1.00 94.69 245 GLU A C 1
ATOM 1833 O O . GLU A 1 245 ? -3.748 -1.717 -19.167 1.00 94.69 245 GLU A O 1
ATOM 1838 N N . GLY A 1 246 ? -5.016 -2.871 -17.724 1.00 95.06 246 GLY A N 1
ATOM 1839 C CA . GLY A 1 246 ? -4.148 -4.040 -17.720 1.00 95.06 246 GLY A CA 1
ATOM 1840 C C . GLY A 1 246 ? -4.722 -5.177 -16.892 1.00 95.06 246 GLY A C 1
ATOM 1841 O O . GLY A 1 246 ? -5.808 -5.672 -17.178 1.00 95.06 246 GLY A O 1
ATOM 1842 N N . ILE A 1 247 ? -3.973 -5.603 -15.882 1.00 97.06 247 ILE A N 1
ATOM 1843 C CA . ILE A 1 247 ? -4.300 -6.773 -15.074 1.00 97.06 247 ILE A CA 1
ATOM 1844 C C . ILE A 1 247 ? -5.547 -6.548 -14.210 1.00 97.06 247 ILE A C 1
ATOM 1846 O O . ILE A 1 247 ? -5.864 -5.420 -13.817 1.00 97.06 247 ILE A O 1
ATOM 1850 N N . GLY A 1 248 ? -6.254 -7.635 -13.911 1.00 97.62 248 GLY A N 1
ATOM 1851 C CA . GLY A 1 248 ? -7.384 -7.652 -12.998 1.00 97.62 248 GLY A CA 1
ATOM 1852 C C . GLY A 1 248 ? -7.038 -8.258 -11.640 1.00 97.62 248 GLY A C 1
ATOM 1853 O O . GLY A 1 248 ? -5.894 -8.596 -11.332 1.00 97.62 248 GLY A O 1
ATOM 1854 N N . VAL A 1 249 ? -8.064 -8.413 -10.803 1.00 97.62 249 VAL A N 1
ATOM 1855 C CA . VAL A 1 249 ? -7.928 -8.977 -9.452 1.00 97.62 249 VAL A CA 1
ATOM 1856 C C . VAL A 1 249 ? -7.372 -10.409 -9.444 1.00 97.62 249 VAL A C 1
ATOM 1858 O O . VAL A 1 249 ? -6.636 -10.773 -8.528 1.00 97.62 249 VAL A O 1
ATOM 1861 N N . PHE A 1 250 ? -7.686 -11.213 -10.464 1.00 97.81 250 PHE A N 1
ATOM 1862 C CA . PHE A 1 250 ? -7.228 -12.600 -10.555 1.00 97.81 250 PHE A CA 1
ATOM 1863 C C . PHE A 1 250 ? -5.744 -12.684 -10.902 1.00 97.81 250 PHE A C 1
ATOM 1865 O O . PHE A 1 250 ? -5.028 -13.480 -10.305 1.00 97.81 250 PHE A O 1
ATOM 1872 N N . GLU A 1 251 ? -5.261 -11.837 -11.806 1.00 98.12 251 GLU A N 1
ATOM 1873 C CA . GLU A 1 251 ? -3.842 -11.756 -12.157 1.00 98.12 251 GLU A CA 1
ATOM 1874 C C . GLU A 1 251 ? -3.015 -11.191 -10.988 1.00 98.12 251 GLU A C 1
ATOM 1876 O O . GLU A 1 251 ? -1.921 -11.677 -10.714 1.00 98.12 251 GLU A O 1
ATOM 1881 N N . ILE A 1 252 ? -3.557 -10.227 -10.229 1.00 97.56 252 ILE A N 1
ATOM 1882 C CA . ILE A 1 252 ? -2.935 -9.757 -8.976 1.00 97.56 252 ILE A CA 1
ATOM 1883 C C . ILE A 1 252 ? -2.782 -10.918 -7.979 1.00 97.56 252 ILE A C 1
ATOM 1885 O O . ILE A 1 252 ? -1.742 -11.057 -7.332 1.00 97.56 252 ILE A O 1
ATOM 1889 N N . ALA A 1 253 ? -3.814 -11.754 -7.836 1.00 97.31 253 ALA A N 1
ATOM 1890 C CA . ALA A 1 253 ? -3.766 -12.918 -6.956 1.00 97.31 253 ALA A CA 1
ATOM 1891 C C . ALA A 1 253 ? -2.795 -13.992 -7.466 1.00 97.31 253 ALA A C 1
ATOM 1893 O O . ALA A 1 253 ? -2.087 -14.603 -6.669 1.00 97.31 253 ALA A O 1
ATOM 1894 N N . GLU A 1 254 ? -2.732 -14.204 -8.778 1.00 97.88 254 GLU A N 1
ATOM 1895 C CA . GLU A 1 254 ? -1.778 -15.113 -9.410 1.00 97.88 254 GLU A CA 1
ATOM 1896 C C . GLU A 1 254 ? -0.331 -14.694 -9.134 1.00 97.88 254 GLU A C 1
ATOM 1898 O O . GLU A 1 254 ? 0.484 -15.534 -8.753 1.00 97.88 254 GLU A O 1
ATOM 1903 N N . GLU A 1 255 ? -0.031 -13.397 -9.221 1.00 96.75 255 GLU A N 1
ATOM 1904 C CA . GLU A 1 255 ? 1.289 -12.859 -8.898 1.00 96.75 255 GLU A CA 1
ATOM 1905 C C . GLU A 1 255 ? 1.650 -13.070 -7.419 1.00 96.75 255 GLU A C 1
ATOM 1907 O O . GLU A 1 255 ? 2.746 -13.533 -7.094 1.00 96.75 255 GLU A O 1
ATOM 1912 N N . ALA A 1 256 ? 0.698 -12.828 -6.511 1.00 96.31 256 ALA A N 1
ATOM 1913 C CA . ALA A 1 256 ? 0.883 -13.107 -5.087 1.00 96.31 256 ALA A CA 1
ATOM 1914 C C . ALA A 1 256 ? 1.135 -14.604 -4.823 1.00 96.31 256 ALA A C 1
ATOM 1916 O O . ALA A 1 256 ? 2.020 -14.957 -4.045 1.00 96.31 256 ALA A O 1
ATOM 1917 N N . ILE A 1 257 ? 0.408 -15.495 -5.507 1.00 97.56 257 ILE A N 1
ATOM 1918 C CA . ILE A 1 257 ? 0.595 -16.950 -5.420 1.00 97.56 257 ILE A CA 1
ATOM 1919 C C . ILE A 1 257 ? 1.954 -17.374 -5.985 1.00 97.56 257 ILE A C 1
ATOM 1921 O O . ILE A 1 257 ? 2.588 -18.274 -5.431 1.00 97.56 257 ILE A O 1
ATOM 1925 N N . ARG A 1 258 ? 2.415 -16.753 -7.075 1.00 96.31 258 ARG A N 1
ATOM 1926 C CA . ARG A 1 258 ? 3.728 -17.024 -7.674 1.00 96.31 258 ARG A CA 1
ATOM 1927 C C . ARG A 1 258 ? 4.846 -16.719 -6.682 1.00 96.31 258 ARG A C 1
ATOM 1929 O O . ARG A 1 258 ? 5.676 -17.589 -6.424 1.00 96.31 258 ARG A O 1
ATOM 1936 N N . MET A 1 259 ? 4.807 -15.535 -6.073 1.00 93.81 259 MET A N 1
ATOM 1937 C CA . MET A 1 259 ? 5.746 -15.138 -5.022 1.00 93.81 259 MET A CA 1
ATOM 1938 C C . MET A 1 259 ? 5.658 -16.068 -3.803 1.00 93.81 259 MET A C 1
ATOM 1940 O O . MET A 1 259 ? 6.683 -16.505 -3.286 1.00 93.81 259 MET A O 1
ATOM 1944 N N . HIS A 1 260 ? 4.443 -16.432 -3.380 1.00 96.12 260 HIS A N 1
ATOM 1945 C CA . HIS A 1 260 ? 4.213 -17.358 -2.266 1.00 96.12 260 HIS A CA 1
ATOM 1946 C C . HIS A 1 260 ? 4.850 -18.727 -2.515 1.00 96.12 260 HIS A C 1
ATOM 1948 O O . HIS A 1 260 ? 5.583 -19.239 -1.676 1.00 96.12 260 HIS A O 1
ATOM 1954 N N . LYS A 1 261 ? 4.620 -19.320 -3.690 1.00 95.50 261 LYS A N 1
ATOM 1955 C CA . LYS A 1 261 ? 5.204 -20.618 -4.056 1.00 95.50 261 LYS A CA 1
ATOM 1956 C C . LYS A 1 261 ? 6.727 -20.574 -4.111 1.00 95.50 261 LYS A C 1
ATOM 1958 O O . LYS A 1 261 ? 7.349 -21.547 -3.710 1.00 95.50 261 LYS A O 1
ATOM 1963 N N . ALA A 1 262 ? 7.309 -19.475 -4.591 1.00 92.38 262 ALA A N 1
ATOM 1964 C CA . ALA A 1 262 ? 8.757 -19.297 -4.590 1.00 92.38 262 ALA A CA 1
ATOM 1965 C C . ALA A 1 262 ? 9.311 -19.228 -3.156 1.00 92.38 262 ALA A C 1
ATOM 1967 O O . ALA A 1 262 ? 10.261 -19.937 -2.836 1.00 92.38 262 ALA A O 1
ATOM 1968 N N . ALA A 1 263 ? 8.672 -18.453 -2.274 1.00 91.69 263 ALA A N 1
ATOM 1969 C CA . ALA A 1 263 ? 9.094 -18.299 -0.881 1.00 91.69 263 ALA A CA 1
ATOM 1970 C C . ALA A 1 263 ? 8.988 -19.593 -0.048 1.00 91.69 263 ALA A C 1
ATOM 1972 O O . ALA A 1 263 ? 9.771 -19.784 0.873 1.00 91.69 263 ALA A O 1
ATOM 1973 N N . PHE A 1 264 ? 8.038 -20.478 -0.368 1.00 93.38 264 PHE A N 1
ATOM 1974 C CA . PHE A 1 264 ? 7.867 -21.789 0.280 1.00 93.38 264 PHE A CA 1
ATOM 1975 C C . PHE A 1 264 ? 8.431 -22.957 -0.548 1.00 93.38 264 PHE A C 1
ATOM 1977 O O . PHE A 1 264 ? 8.049 -24.107 -0.325 1.00 93.38 264 PHE A O 1
ATOM 1984 N N . SER A 1 265 ? 9.284 -22.678 -1.535 1.00 91.38 265 SER A N 1
ATOM 1985 C CA . SER A 1 265 ? 9.957 -23.720 -2.313 1.00 91.38 265 SER A CA 1
ATOM 1986 C C . SER A 1 265 ? 11.170 -24.279 -1.568 1.00 91.38 265 SER A C 1
ATOM 1988 O O . SER A 1 265 ? 11.746 -23.607 -0.719 1.00 91.38 265 SER A O 1
ATOM 1990 N N . ASP A 1 266 ? 11.599 -25.488 -1.932 1.00 89.62 266 ASP A N 1
ATOM 1991 C CA . ASP A 1 266 ? 12.811 -26.117 -1.388 1.00 89.62 266 ASP A CA 1
ATOM 1992 C C . ASP A 1 266 ? 14.107 -25.555 -2.020 1.00 89.62 266 ASP A C 1
ATOM 1994 O O . ASP A 1 266 ? 15.094 -26.280 -2.156 1.00 89.62 266 ASP A O 1
ATOM 1998 N N . ASP A 1 267 ? 14.110 -24.296 -2.479 1.00 86.75 267 ASP A N 1
ATOM 1999 C CA . ASP A 1 267 ? 15.294 -23.668 -3.074 1.00 86.75 267 ASP A CA 1
ATOM 2000 C C . ASP A 1 267 ? 16.355 -23.402 -1.985 1.00 86.75 267 ASP A C 1
ATOM 2002 O O . ASP A 1 267 ? 16.153 -22.533 -1.131 1.00 86.75 267 ASP A O 1
ATOM 2006 N N . PRO A 1 268 ? 17.517 -24.089 -2.012 1.00 84.50 268 PRO A N 1
ATOM 2007 C CA . PRO A 1 268 ? 18.539 -23.937 -0.978 1.00 84.50 268 PRO A CA 1
ATOM 2008 C C . PRO A 1 268 ? 19.154 -22.534 -0.921 1.00 84.50 268 PRO A C 1
ATOM 2010 O O . PRO A 1 268 ? 19.753 -22.165 0.088 1.00 84.50 268 PRO A O 1
ATOM 2013 N N . VAL A 1 269 ? 19.065 -21.755 -2.006 1.00 82.38 269 VAL A N 1
ATOM 2014 C CA . VAL A 1 269 ? 19.585 -20.383 -2.042 1.00 82.38 269 VAL A CA 1
ATOM 2015 C C . VAL A 1 269 ? 18.686 -19.464 -1.220 1.00 82.38 269 VAL A C 1
ATOM 2017 O O . VAL A 1 269 ? 19.196 -18.676 -0.420 1.00 82.38 269 VAL A O 1
ATOM 2020 N N . LEU A 1 270 ? 17.366 -19.607 -1.369 1.00 83.00 270 LEU A N 1
ATOM 2021 C CA . LEU A 1 270 ? 16.375 -18.771 -0.685 1.00 83.00 270 LEU A CA 1
ATOM 2022 C C . LEU A 1 270 ? 16.302 -19.028 0.827 1.00 83.00 270 LEU A C 1
ATOM 2024 O O . LEU A 1 270 ? 15.840 -18.158 1.561 1.00 83.00 270 LEU A O 1
ATOM 2028 N N . ASP A 1 271 ? 16.823 -20.165 1.296 1.00 80.38 271 ASP A N 1
ATOM 2029 C CA . ASP A 1 271 ? 16.938 -20.492 2.725 1.00 80.38 271 ASP A CA 1
ATOM 2030 C C . ASP A 1 271 ? 17.895 -19.548 3.476 1.00 80.38 271 ASP A C 1
ATOM 2032 O O . ASP A 1 271 ? 17.720 -19.271 4.661 1.00 80.38 271 ASP A O 1
ATOM 2036 N N . THR A 1 272 ? 18.910 -19.013 2.787 1.00 83.38 272 THR A N 1
ATOM 2037 C CA . THR A 1 272 ? 19.949 -18.178 3.422 1.00 83.38 272 THR A CA 1
ATOM 2038 C C . THR A 1 272 ? 20.095 -16.791 2.810 1.00 83.38 272 THR A C 1
ATOM 2040 O O . THR A 1 272 ? 20.695 -15.911 3.433 1.00 83.38 272 THR A O 1
ATOM 2043 N N . MET A 1 273 ? 19.574 -16.563 1.601 1.00 85.62 273 MET A N 1
ATOM 2044 C CA . MET A 1 273 ? 19.732 -15.303 0.881 1.00 85.62 273 MET A CA 1
ATOM 2045 C C . MET A 1 273 ? 18.488 -14.960 0.063 1.00 85.62 273 MET A C 1
ATOM 2047 O O . MET A 1 273 ? 17.938 -15.796 -0.643 1.00 85.62 273 MET A O 1
ATOM 2051 N N . LEU A 1 274 ? 18.089 -13.688 0.088 1.00 88.12 274 LEU A N 1
ATOM 2052 C CA . LEU A 1 274 ? 17.092 -13.172 -0.850 1.00 88.12 274 LEU A CA 1
ATOM 2053 C C . LEU A 1 274 ? 17.667 -13.113 -2.271 1.00 88.12 274 LEU A C 1
ATOM 2055 O O . LEU A 1 274 ? 18.885 -13.010 -2.455 1.00 88.12 274 LEU A O 1
ATOM 2059 N N . ASP A 1 275 ? 16.782 -13.107 -3.269 1.00 84.62 275 ASP A N 1
ATOM 2060 C CA . ASP A 1 275 ? 17.186 -12.856 -4.650 1.00 84.62 275 ASP A CA 1
ATOM 2061 C C . ASP A 1 275 ? 17.935 -11.514 -4.759 1.00 84.62 275 ASP A C 1
ATOM 2063 O O . ASP A 1 275 ? 17.651 -10.534 -4.064 1.00 84.62 275 ASP A O 1
ATOM 2067 N N . ALA A 1 276 ? 18.929 -11.477 -5.641 1.00 82.50 276 ALA A N 1
ATOM 2068 C CA . ALA A 1 276 ? 19.795 -10.332 -5.856 1.00 82.50 276 ALA A CA 1
ATOM 2069 C C . ALA A 1 276 ? 19.027 -9.099 -6.368 1.00 82.50 276 ALA A C 1
ATOM 2071 O O . ALA A 1 276 ? 19.558 -7.986 -6.266 1.00 82.50 276 ALA A O 1
ATOM 2072 N N . GLY A 1 277 ? 17.832 -9.299 -6.932 1.00 87.12 277 GLY A N 1
ATOM 2073 C CA . GLY A 1 277 ? 16.980 -8.258 -7.494 1.00 87.12 277 GLY A CA 1
ATOM 2074 C C . GLY A 1 277 ? 17.618 -7.559 -8.693 1.00 87.12 277 GLY A C 1
ATOM 2075 O O . GLY A 1 277 ? 18.558 -8.049 -9.328 1.00 87.12 277 GLY A O 1
ATOM 2076 N N . GLY A 1 278 ? 17.129 -6.364 -8.997 1.00 88.38 278 GLY A N 1
ATOM 2077 C CA . GLY A 1 278 ? 17.633 -5.560 -10.111 1.00 88.38 278 GLY A CA 1
ATOM 2078 C C . GLY A 1 278 ? 16.827 -4.303 -10.390 1.00 88.38 278 GLY A C 1
ATOM 2079 O O . GLY A 1 278 ? 17.016 -3.685 -11.420 1.00 88.38 278 GLY A O 1
ATOM 2080 N N . GLU A 1 279 ? 15.935 -3.896 -9.501 1.00 88.94 279 GLU A N 1
ATOM 2081 C CA . GLU A 1 279 ? 14.928 -2.867 -9.741 1.00 88.94 279 GLU A CA 1
ATOM 2082 C C . GLU A 1 279 ? 15.558 -1.470 -9.813 1.00 88.94 279 GLU A C 1
ATOM 2084 O O . GLU A 1 279 ? 15.232 -0.666 -10.684 1.00 88.94 279 GLU A O 1
ATOM 2089 N N . TYR A 1 280 ? 16.505 -1.176 -8.916 1.00 89.50 280 TYR A N 1
ATOM 2090 C CA . TYR A 1 280 ? 17.151 0.141 -8.843 1.00 89.50 280 TYR A CA 1
ATOM 2091 C C . TYR A 1 280 ? 18.412 0.262 -9.698 1.00 89.50 280 TYR A C 1
ATOM 2093 O O . TYR A 1 280 ? 18.798 1.368 -10.079 1.00 89.50 280 TYR A O 1
ATOM 2101 N N . ALA A 1 281 ? 19.090 -0.852 -9.962 1.00 90.00 281 ALA A N 1
ATOM 2102 C CA . ALA A 1 281 ? 20.346 -0.873 -10.693 1.00 90.00 281 ALA A CA 1
ATOM 2103 C C . ALA A 1 281 ? 20.451 -2.154 -11.511 1.00 90.00 281 ALA A C 1
ATOM 2105 O O . ALA A 1 281 ? 20.125 -3.234 -11.019 1.00 90.00 281 ALA A O 1
ATOM 2106 N N . TRP A 1 282 ? 20.966 -2.020 -12.733 1.00 90.19 282 TRP A N 1
ATOM 2107 C CA . TRP A 1 282 ? 21.167 -3.152 -13.625 1.00 90.19 282 TRP A CA 1
ATOM 2108 C C . TRP A 1 282 ? 22.059 -4.218 -12.980 1.00 90.19 282 TRP A C 1
ATOM 2110 O O . TRP A 1 282 ? 23.137 -3.923 -12.453 1.00 90.19 282 TRP A O 1
ATOM 2120 N N . ARG A 1 283 ? 21.618 -5.473 -13.071 1.00 89.25 283 ARG A N 1
ATOM 2121 C CA . ARG A 1 283 ? 22.380 -6.667 -12.700 1.00 89.25 283 ARG A CA 1
ATOM 2122 C C . ARG A 1 283 ? 22.226 -7.700 -13.806 1.00 89.25 283 ARG A C 1
ATOM 2124 O O . ARG A 1 283 ? 21.178 -7.789 -14.429 1.00 89.25 283 ARG A O 1
ATOM 2131 N N . ALA A 1 284 ? 23.249 -8.527 -14.009 1.00 85.69 284 ALA A N 1
ATOM 2132 C CA . ALA A 1 284 ? 23.247 -9.518 -15.088 1.00 85.69 284 ALA A CA 1
ATOM 2133 C C . ALA A 1 284 ? 22.134 -10.582 -14.974 1.00 85.69 284 ALA A C 1
ATOM 2135 O O . ALA A 1 284 ? 21.765 -11.173 -15.980 1.00 85.69 284 ALA A O 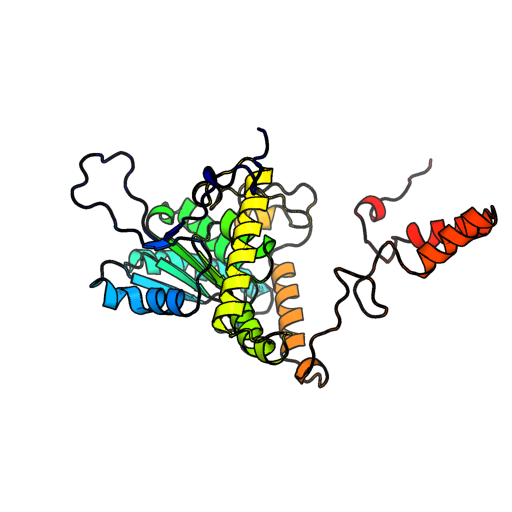1
ATOM 2136 N N . ARG A 1 285 ? 21.630 -10.845 -13.761 1.00 83.38 285 ARG A N 1
ATOM 2137 C CA . ARG A 1 285 ? 20.512 -11.769 -13.485 1.00 83.38 285 ARG A CA 1
ATOM 2138 C C . ARG A 1 285 ? 19.302 -11.064 -12.855 1.00 83.38 285 ARG A C 1
ATOM 2140 O O . ARG A 1 285 ? 18.496 -11.724 -12.220 1.00 83.38 285 ARG A O 1
ATOM 2147 N N . GLY A 1 286 ? 19.246 -9.736 -12.947 1.00 84.88 286 GLY A N 1
ATOM 2148 C CA . GLY A 1 286 ? 18.159 -8.947 -12.374 1.00 84.88 286 GLY A CA 1
ATOM 2149 C C . GLY A 1 286 ? 17.116 -8.561 -13.414 1.00 84.88 286 GLY A C 1
ATOM 2150 O O . GLY A 1 286 ? 17.118 -9.068 -14.535 1.00 84.88 286 GLY A O 1
ATOM 2151 N N . GLU A 1 287 ? 16.274 -7.604 -13.036 1.00 85.88 287 GLU A N 1
ATOM 2152 C CA . GLU A 1 287 ? 15.323 -6.963 -13.942 1.00 85.88 287 GLU A CA 1
ATOM 2153 C C . GLU A 1 287 ? 16.000 -6.377 -15.189 1.00 85.88 287 GLU A C 1
ATOM 2155 O O . GLU A 1 287 ? 17.171 -5.981 -15.182 1.00 85.88 287 GLU A O 1
ATOM 2160 N N . GLU A 1 288 ? 15.238 -6.298 -16.275 1.00 86.50 288 GLU A N 1
ATOM 2161 C CA . GLU A 1 288 ? 15.689 -5.731 -17.542 1.00 86.50 288 GLU A CA 1
ATOM 2162 C C . GLU A 1 288 ? 15.725 -4.195 -17.482 1.00 86.50 288 GLU A C 1
ATOM 2164 O O . GLU A 1 288 ? 14.768 -3.543 -17.070 1.00 86.50 288 GLU A O 1
ATOM 2169 N N . HIS A 1 289 ? 16.829 -3.585 -17.940 1.00 88.44 289 HIS A N 1
ATOM 2170 C CA . HIS A 1 289 ? 16.979 -2.120 -17.989 1.00 88.44 289 HIS A CA 1
ATOM 2171 C C . HIS A 1 289 ? 17.095 -1.616 -19.418 1.00 88.44 289 HIS A C 1
ATOM 2173 O O . HIS A 1 289 ? 17.821 -2.180 -20.244 1.00 88.44 289 HIS A O 1
ATOM 2179 N N . MET A 1 290 ? 16.473 -0.463 -19.686 1.00 87.38 290 MET A N 1
ATOM 2180 C CA . MET A 1 290 ? 16.631 0.224 -20.972 1.00 87.38 290 MET A CA 1
ATOM 2181 C C . MET A 1 290 ? 18.094 0.616 -21.224 1.00 87.38 290 MET A C 1
ATOM 2183 O O . MET A 1 290 ? 18.569 0.540 -22.355 1.00 87.38 290 MET A O 1
ATOM 2187 N N . TRP A 1 291 ? 18.821 0.983 -20.166 1.00 89.31 291 TRP A N 1
ATOM 2188 C CA . TRP A 1 291 ? 20.252 1.269 -20.210 1.00 89.31 291 TRP A CA 1
ATOM 2189 C C . TRP A 1 291 ? 21.058 0.076 -19.698 1.00 89.31 291 TRP A C 1
ATOM 2191 O O . TRP A 1 291 ? 21.321 -0.041 -18.505 1.00 89.31 291 TRP A O 1
ATOM 2201 N N . SER A 1 292 ? 21.470 -0.799 -20.614 1.00 90.44 292 SER A N 1
ATOM 2202 C CA . SER A 1 292 ? 22.426 -1.873 -20.329 1.00 90.44 292 SER A CA 1
ATOM 2203 C C . SER A 1 292 ? 23.873 -1.425 -20.594 1.00 90.44 292 SER A C 1
ATOM 2205 O O . SER A 1 292 ? 24.091 -0.471 -21.356 1.00 90.44 292 SER A O 1
ATOM 2207 N N . PRO A 1 293 ? 24.885 -2.114 -20.026 1.00 92.94 293 PRO A N 1
ATOM 2208 C CA . PRO A 1 293 ? 26.292 -1.853 -20.338 1.00 92.94 293 PRO A CA 1
ATOM 2209 C C . PRO A 1 293 ? 26.579 -1.848 -21.846 1.00 92.94 293 PRO A C 1
ATOM 2211 O O . PRO A 1 293 ? 27.260 -0.948 -22.339 1.00 92.94 293 PRO A O 1
ATOM 2214 N N . ASP A 1 294 ? 25.983 -2.785 -22.588 1.00 91.31 294 ASP A N 1
ATOM 2215 C CA . ASP A 1 294 ? 26.141 -2.889 -24.040 1.00 91.31 294 ASP A CA 1
ATOM 2216 C C . ASP A 1 294 ? 25.546 -1.684 -24.776 1.00 91.31 294 ASP A C 1
ATOM 2218 O O . ASP A 1 294 ? 26.200 -1.105 -25.648 1.00 91.31 294 ASP A O 1
ATOM 2222 N N . ALA A 1 295 ? 24.335 -1.253 -24.400 1.00 92.00 295 ALA A N 1
ATOM 2223 C CA . ALA A 1 295 ? 23.700 -0.079 -24.995 1.00 92.00 295 ALA A CA 1
ATOM 2224 C C . ALA A 1 295 ? 24.545 1.187 -24.768 1.00 92.00 295 ALA A C 1
ATOM 2226 O O . ALA A 1 295 ? 24.757 1.976 -25.692 1.00 92.00 295 ALA A O 1
ATOM 2227 N N . ILE A 1 296 ? 25.083 1.359 -23.557 1.00 94.81 296 ILE A N 1
ATOM 2228 C CA . ILE A 1 296 ? 25.939 2.499 -23.207 1.00 94.81 296 ILE A CA 1
ATOM 2229 C C . ILE A 1 296 ? 27.253 2.453 -23.996 1.00 94.81 296 ILE A C 1
ATOM 2231 O O . ILE A 1 296 ? 27.652 3.465 -24.578 1.00 94.81 296 ILE A O 1
ATOM 2235 N N . ALA A 1 297 ? 27.916 1.296 -24.052 1.00 96.12 297 ALA A N 1
ATOM 2236 C CA . ALA A 1 297 ? 29.183 1.134 -24.759 1.00 96.12 297 ALA A CA 1
ATOM 2237 C C . ALA A 1 297 ? 29.040 1.435 -26.259 1.00 96.12 297 ALA A C 1
ATOM 2239 O O . ALA A 1 297 ? 29.851 2.177 -26.823 1.00 96.12 297 ALA A O 1
ATOM 2240 N N . LYS A 1 298 ? 27.982 0.922 -26.903 1.00 95.44 298 LYS A N 1
ATOM 2241 C CA . LYS A 1 298 ? 27.702 1.174 -28.325 1.00 95.44 298 LYS A CA 1
ATOM 2242 C C . LYS A 1 298 ? 27.416 2.647 -28.595 1.00 95.44 298 LYS A C 1
ATOM 2244 O O . LYS A 1 298 ? 27.983 3.203 -29.537 1.00 95.44 298 LYS A O 1
ATOM 2249 N N . LEU A 1 299 ? 26.630 3.307 -27.741 1.00 96.75 299 LEU A N 1
ATOM 2250 C CA . LEU A 1 299 ? 26.379 4.743 -27.864 1.00 96.75 299 LEU A CA 1
ATOM 2251 C C . LEU A 1 299 ? 27.684 5.544 -27.748 1.00 96.75 299 LEU A C 1
ATOM 2253 O O . LEU A 1 299 ? 28.008 6.316 -28.649 1.00 96.75 299 LEU A O 1
ATOM 2257 N N . GLN A 1 300 ? 28.477 5.308 -26.699 1.00 97.25 300 GLN A N 1
ATOM 2258 C CA . GLN A 1 300 ? 29.753 6.002 -26.491 1.00 97.25 300 GLN A CA 1
ATOM 2259 C C . GLN A 1 300 ? 30.726 5.798 -27.657 1.00 97.25 300 GLN A C 1
ATOM 2261 O O . GLN A 1 300 ? 31.341 6.762 -28.119 1.00 97.25 300 GLN A O 1
ATOM 2266 N N . HIS A 1 301 ? 30.863 4.562 -28.146 1.00 96.44 301 HIS A N 1
ATOM 2267 C CA . HIS A 1 301 ? 31.737 4.254 -29.273 1.00 96.44 301 HIS A CA 1
ATOM 2268 C C . HIS A 1 301 ? 31.262 4.947 -30.552 1.00 96.44 301 HIS A C 1
ATOM 2270 O O . HIS A 1 301 ? 32.074 5.569 -31.237 1.00 96.44 301 HIS A O 1
ATOM 2276 N N . SER A 1 302 ? 29.959 4.900 -30.850 1.00 97.12 302 SER A N 1
ATOM 2277 C CA . SER A 1 302 ? 29.392 5.537 -32.043 1.00 97.12 302 SER A CA 1
ATOM 2278 C C . SER A 1 302 ? 29.641 7.047 -32.071 1.00 97.12 302 SER A C 1
ATOM 2280 O O . SER A 1 302 ? 30.094 7.565 -33.089 1.00 97.12 302 SER A O 1
ATOM 2282 N N . THR A 1 303 ? 29.466 7.731 -30.936 1.00 96.62 303 THR A N 1
ATOM 2283 C CA . THR A 1 303 ? 29.671 9.180 -30.820 1.00 96.62 303 THR A CA 1
ATOM 2284 C C . THR A 1 303 ? 31.147 9.561 -30.906 1.00 96.62 303 THR A C 1
ATOM 2286 O O . THR A 1 303 ? 31.492 10.516 -31.593 1.00 96.62 303 THR A O 1
ATOM 2289 N N . ARG A 1 304 ? 32.046 8.818 -30.241 1.00 96.56 304 ARG A N 1
ATOM 2290 C CA . ARG A 1 304 ? 33.492 9.119 -30.254 1.00 96.56 304 ARG A CA 1
ATOM 2291 C C . ARG A 1 304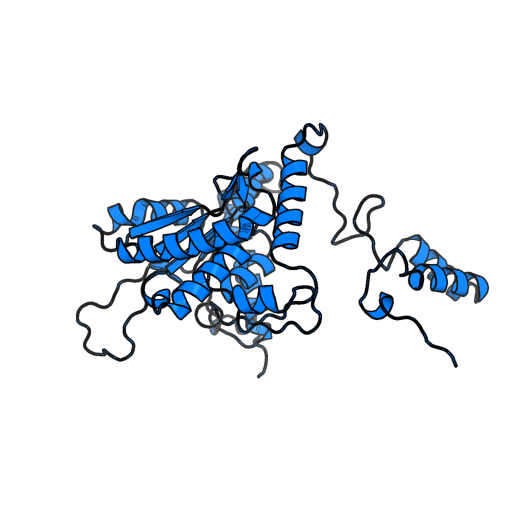 ? 34.141 8.864 -31.610 1.00 96.56 304 ARG A C 1
ATOM 2293 O O . ARG A 1 304 ? 35.016 9.618 -32.015 1.00 96.56 304 ARG A O 1
ATOM 2300 N N . SER A 1 305 ? 33.737 7.788 -32.281 1.00 95.81 305 SER A N 1
ATOM 2301 C CA . SER A 1 305 ? 34.291 7.392 -33.582 1.00 95.81 305 SER A CA 1
ATOM 2302 C C . SER A 1 305 ? 33.536 7.984 -34.775 1.00 95.81 305 SER A C 1
ATOM 2304 O O . SER A 1 305 ? 33.938 7.754 -35.912 1.00 95.81 305 SER A O 1
ATOM 2306 N N . ASN A 1 306 ? 32.452 8.731 -34.527 1.00 95.81 306 ASN A N 1
ATOM 2307 C CA . ASN A 1 306 ? 31.518 9.222 -35.542 1.00 95.81 306 ASN A CA 1
ATOM 2308 C C . ASN A 1 306 ? 31.060 8.113 -36.514 1.00 95.81 306 ASN A C 1
ATOM 2310 O O . ASN A 1 306 ? 31.032 8.292 -37.732 1.00 95.81 306 ASN A O 1
ATOM 2314 N N . ASN A 1 307 ? 30.751 6.930 -35.971 1.00 96.50 307 ASN A N 1
ATOM 2315 C CA . ASN A 1 307 ? 30.439 5.737 -36.754 1.00 96.50 307 ASN A CA 1
ATOM 2316 C C . ASN A 1 307 ? 28.938 5.424 -36.733 1.00 96.50 307 ASN A C 1
ATOM 2318 O O . ASN A 1 307 ? 28.391 4.944 -35.735 1.00 96.50 307 ASN A O 1
ATOM 2322 N N . TRP A 1 308 ? 28.292 5.632 -37.882 1.00 95.69 308 TRP A N 1
ATOM 2323 C CA . TRP A 1 308 ? 26.868 5.360 -38.082 1.00 95.69 308 TRP A CA 1
ATOM 2324 C C . TRP A 1 308 ? 26.481 3.892 -37.870 1.00 95.69 308 TRP A C 1
ATOM 2326 O O . TRP A 1 308 ? 25.428 3.615 -37.302 1.00 95.69 308 TRP A O 1
ATOM 2336 N N . ASN A 1 309 ? 27.319 2.936 -38.279 1.00 96.31 309 ASN A N 1
ATOM 2337 C CA . ASN A 1 309 ? 26.987 1.516 -38.143 1.00 96.31 309 ASN A CA 1
ATOM 2338 C C . ASN A 1 309 ? 26.897 1.115 -36.666 1.00 96.31 309 ASN A C 1
ATOM 2340 O O . ASN A 1 309 ? 25.945 0.451 -36.266 1.00 96.31 309 ASN A O 1
ATOM 2344 N N . THR A 1 310 ? 27.821 1.604 -35.833 1.00 93.81 310 THR A N 1
ATOM 2345 C CA . THR A 1 310 ? 27.754 1.393 -34.379 1.00 93.81 310 THR A CA 1
ATOM 2346 C C . THR A 1 310 ? 26.525 2.070 -33.764 1.00 93.81 310 THR A C 1
ATOM 2348 O O . THR A 1 310 ? 25.898 1.507 -32.868 1.00 93.81 310 THR A O 1
ATOM 2351 N N . TYR A 1 311 ? 26.140 3.256 -34.250 1.00 96.44 311 TYR A N 1
ATOM 2352 C CA . TYR A 1 311 ? 24.905 3.907 -33.805 1.00 96.44 311 TYR A CA 1
ATOM 2353 C C . TYR A 1 311 ? 23.666 3.083 -34.177 1.00 96.44 311 TYR A C 1
ATOM 2355 O O . TYR A 1 311 ? 22.752 2.944 -33.369 1.00 96.44 311 TYR A O 1
ATOM 2363 N N . LYS A 1 312 ? 23.642 2.493 -35.376 1.00 95.88 312 LYS A N 1
ATOM 2364 C CA . LYS A 1 312 ? 22.547 1.629 -35.827 1.00 95.88 312 LYS A CA 1
ATOM 2365 C C . LYS A 1 312 ? 22.391 0.396 -34.932 1.00 95.88 312 LYS A C 1
ATOM 2367 O O . LYS A 1 312 ? 21.264 0.056 -34.590 1.00 95.88 312 LYS A O 1
ATOM 2372 N N . GLU A 1 313 ? 23.493 -0.223 -34.506 1.00 93.50 313 GLU A N 1
ATOM 2373 C CA . GLU A 1 313 ? 23.472 -1.324 -33.529 1.00 93.50 313 GLU A CA 1
ATOM 2374 C C . GLU A 1 313 ? 22.901 -0.873 -32.176 1.00 93.50 313 GLU A C 1
ATOM 2376 O O . GLU A 1 313 ? 22.026 -1.534 -31.623 1.00 93.50 313 GLU A O 1
ATOM 2381 N N . TYR A 1 314 ? 23.333 0.286 -31.663 1.00 94.25 314 TYR A N 1
ATOM 2382 C CA . TYR A 1 314 ? 22.741 0.889 -30.462 1.00 94.25 314 TYR A CA 1
ATOM 2383 C C . TYR A 1 314 ? 21.227 1.107 -30.624 1.00 94.25 314 TYR A C 1
ATOM 2385 O O . TYR A 1 314 ? 20.442 0.708 -29.763 1.00 94.25 314 TYR A O 1
ATOM 2393 N N . ALA A 1 315 ? 20.809 1.706 -31.740 1.00 92.31 315 ALA A N 1
ATOM 2394 C CA . ALA A 1 315 ? 19.408 1.983 -32.019 1.00 92.31 315 ALA A CA 1
ATOM 2395 C C . ALA A 1 315 ? 18.589 0.689 -32.090 1.00 92.31 315 ALA A C 1
ATOM 2397 O O . ALA A 1 315 ? 17.471 0.660 -31.587 1.00 92.31 315 ALA A O 1
ATOM 2398 N N . GLN A 1 316 ? 19.142 -0.389 -32.650 1.00 90.25 316 GLN A N 1
ATOM 2399 C CA . GLN A 1 316 ? 18.507 -1.708 -32.640 1.00 90.25 316 GLN A CA 1
ATOM 2400 C C . GLN A 1 316 ? 18.351 -2.257 -31.218 1.00 90.25 316 GLN A C 1
ATOM 2402 O O . GLN A 1 316 ? 17.253 -2.672 -30.875 1.00 90.25 316 GLN A O 1
ATOM 2407 N N . ILE A 1 317 ? 19.379 -2.183 -30.365 1.00 88.56 317 ILE A N 1
ATOM 2408 C CA . ILE A 1 317 ? 19.295 -2.639 -28.961 1.00 88.56 317 ILE A CA 1
ATOM 2409 C C . ILE A 1 317 ? 18.189 -1.896 -28.191 1.00 88.56 317 ILE A C 1
ATOM 2411 O O . ILE A 1 317 ? 17.470 -2.498 -27.395 1.00 88.56 317 ILE A O 1
ATOM 2415 N N . ILE A 1 318 ? 18.046 -0.587 -28.419 1.00 88.62 318 ILE A N 1
ATOM 2416 C CA . ILE A 1 318 ? 17.028 0.237 -27.752 1.00 88.62 318 ILE A CA 1
ATOM 2417 C C . ILE A 1 318 ? 15.631 0.029 -28.347 1.00 88.62 318 ILE A C 1
ATOM 2419 O O . ILE A 1 318 ? 14.642 0.077 -27.610 1.00 88.62 318 ILE A O 1
ATOM 2423 N N . ASN A 1 319 ? 15.531 -0.158 -29.664 1.00 85.62 319 ASN A N 1
ATOM 2424 C CA . ASN A 1 319 ? 14.255 -0.255 -30.373 1.00 85.62 319 ASN A CA 1
ATOM 2425 C C . ASN A 1 319 ? 13.717 -1.681 -30.480 1.00 85.62 319 ASN A C 1
ATOM 2427 O O . ASN A 1 319 ? 12.533 -1.824 -30.777 1.00 85.62 319 ASN A O 1
ATOM 2431 N N . ASP A 1 320 ? 14.520 -2.715 -30.214 1.00 77.75 320 ASP A N 1
ATOM 2432 C CA . ASP A 1 320 ? 14.036 -4.090 -30.079 1.00 77.75 320 ASP A CA 1
ATOM 2433 C C . ASP A 1 320 ? 13.252 -4.254 -28.766 1.00 77.75 320 ASP A C 1
ATOM 2435 O O . ASP A 1 320 ? 13.675 -4.853 -27.777 1.00 77.75 320 ASP A O 1
ATOM 2439 N N . GLN A 1 321 ? 12.081 -3.625 -28.758 1.00 62.66 321 GLN A N 1
ATOM 2440 C CA . GLN A 1 321 ? 11.081 -3.660 -27.700 1.00 62.66 321 GLN A CA 1
ATOM 2441 C C . GLN A 1 321 ? 10.088 -4.809 -27.909 1.00 62.66 321 GLN A C 1
ATOM 2443 O O . GLN A 1 321 ? 9.258 -5.042 -27.035 1.00 62.66 321 GLN A O 1
ATOM 2448 N N . SER A 1 322 ? 10.203 -5.546 -29.024 1.00 56.84 322 SER A N 1
ATOM 2449 C CA . SER A 1 322 ? 9.325 -6.665 -29.392 1.00 56.84 322 SER A CA 1
ATOM 2450 C C . SER A 1 322 ? 9.368 -7.824 -28.389 1.00 56.84 322 SER A C 1
ATOM 2452 O O . SER A 1 322 ? 8.442 -8.625 -28.332 1.00 56.84 322 SER A O 1
ATOM 2454 N N . ARG A 1 323 ? 10.440 -7.900 -27.586 1.00 59.28 323 ARG A N 1
ATOM 2455 C CA . ARG A 1 323 ? 10.637 -8.914 -26.538 1.00 59.28 323 ARG A CA 1
ATOM 2456 C C . ARG A 1 323 ? 10.783 -8.343 -25.132 1.00 59.28 323 ARG A C 1
ATOM 2458 O O . ARG A 1 323 ? 10.563 -9.064 -24.169 1.00 59.28 323 ARG A O 1
ATOM 2465 N N . ARG A 1 324 ? 11.195 -7.076 -25.005 1.00 65.69 324 ARG A N 1
ATOM 2466 C CA . ARG A 1 324 ? 11.580 -6.476 -23.715 1.00 65.69 324 ARG A CA 1
ATOM 2467 C C . ARG A 1 324 ? 10.496 -5.587 -23.103 1.00 65.69 324 ARG A C 1
ATOM 2469 O O . ARG A 1 324 ? 10.644 -5.243 -21.943 1.00 65.69 324 ARG A O 1
ATOM 2476 N N . HIS A 1 325 ? 9.444 -5.219 -23.853 1.00 72.12 325 HIS A N 1
ATOM 2477 C CA . HIS A 1 325 ? 8.255 -4.454 -23.416 1.00 72.12 325 HIS A CA 1
ATOM 2478 C C . HIS A 1 325 ? 8.472 -3.499 -22.216 1.00 72.12 325 HIS A C 1
ATOM 2480 O O . HIS A 1 325 ? 7.702 -3.498 -21.260 1.00 72.12 325 HIS A O 1
ATOM 2486 N N . MET A 1 326 ? 9.513 -2.654 -22.263 1.00 80.81 326 MET A N 1
ATOM 2487 C CA . MET A 1 326 ? 9.921 -1.826 -21.111 1.00 80.81 326 MET A CA 1
ATOM 2488 C C . MET A 1 326 ? 9.171 -0.489 -21.039 1.00 80.81 326 MET A C 1
ATOM 2490 O O . MET A 1 326 ? 9.246 0.230 -20.046 1.00 80.81 326 MET A O 1
ATOM 2494 N N . THR A 1 327 ? 8.508 -0.088 -22.128 1.00 86.38 327 THR A N 1
ATOM 2495 C CA . THR A 1 327 ? 7.848 1.220 -22.252 1.00 86.38 327 THR A CA 1
ATOM 2496 C C . THR A 1 327 ? 6.553 1.105 -23.046 1.00 86.38 327 THR A C 1
ATOM 2498 O O . THR A 1 327 ? 6.475 0.303 -23.975 1.00 86.38 327 THR A O 1
ATOM 2501 N N . LEU A 1 328 ? 5.572 1.973 -22.764 1.00 87.25 328 LEU A N 1
ATOM 2502 C CA . LEU A 1 328 ? 4.298 2.003 -23.501 1.00 87.25 328 LEU A CA 1
ATOM 2503 C C . LEU A 1 328 ? 4.491 2.230 -25.006 1.00 87.25 328 LEU A C 1
ATOM 2505 O O . LEU A 1 328 ? 3.802 1.615 -25.809 1.00 87.25 328 LEU A O 1
ATOM 2509 N N . ARG A 1 329 ? 5.474 3.052 -25.407 1.00 87.00 329 ARG A N 1
ATOM 2510 C CA . ARG A 1 329 ? 5.796 3.261 -26.831 1.00 87.00 329 ARG A CA 1
ATOM 2511 C C . ARG A 1 329 ? 6.214 1.968 -27.547 1.00 87.00 329 ARG A C 1
ATOM 2513 O O . ARG A 1 329 ? 6.063 1.883 -28.756 1.00 87.00 329 ARG A O 1
ATOM 2520 N N . GLY A 1 330 ? 6.741 0.985 -26.813 1.00 83.75 330 GLY A N 1
ATOM 2521 C CA . GLY A 1 330 ? 7.144 -0.315 -27.350 1.00 83.75 330 GLY A CA 1
ATOM 2522 C C . GLY A 1 330 ? 5.973 -1.222 -27.733 1.00 83.75 330 GLY A C 1
ATOM 2523 O O . GLY A 1 330 ? 6.207 -2.263 -28.333 1.00 83.75 330 GLY A O 1
ATOM 2524 N N . LEU A 1 331 ? 4.736 -0.836 -27.397 1.00 85.56 331 LEU A N 1
ATOM 2525 C CA . LEU A 1 331 ? 3.508 -1.530 -27.798 1.00 85.56 331 LEU A CA 1
ATOM 2526 C C . LEU A 1 331 ? 2.962 -1.045 -29.152 1.00 85.56 331 LEU A C 1
ATOM 2528 O O . LEU A 1 331 ? 1.976 -1.588 -29.639 1.00 85.56 331 LEU A O 1
ATOM 2532 N N . PHE A 1 332 ? 3.567 -0.011 -29.744 1.00 86.31 332 PHE A N 1
ATOM 2533 C CA . PHE A 1 332 ? 3.135 0.563 -31.015 1.00 86.31 332 PHE A CA 1
ATOM 2534 C C . PHE A 1 332 ? 4.058 0.126 -32.155 1.00 86.31 332 PHE A C 1
ATOM 2536 O O . PHE A 1 332 ? 5.275 0.044 -31.987 1.00 86.31 332 PHE A O 1
ATOM 2543 N N . GLU A 1 333 ? 3.481 -0.064 -33.339 1.00 85.31 333 GLU A N 1
ATOM 2544 C CA . GLU A 1 333 ? 4.209 -0.261 -34.592 1.00 85.31 333 GLU A CA 1
ATOM 2545 C C . GLU A 1 333 ? 3.894 0.862 -35.586 1.00 85.31 333 GLU A C 1
ATOM 2547 O O . GLU A 1 333 ? 2.812 1.456 -35.569 1.00 85.31 333 GLU A O 1
ATOM 2552 N N . PHE A 1 334 ? 4.857 1.182 -36.453 1.00 87.81 334 PHE A N 1
ATOM 2553 C CA . PHE A 1 334 ? 4.623 2.139 -37.526 1.00 87.81 334 PHE A CA 1
ATOM 2554 C C . PHE A 1 334 ? 3.847 1.462 -38.651 1.00 87.81 334 PHE A C 1
ATOM 2556 O O . PHE A 1 334 ? 4.328 0.509 -39.261 1.00 87.81 334 PHE A O 1
ATOM 2563 N N . LYS A 1 335 ? 2.669 2.003 -38.959 1.00 89.44 335 LYS A N 1
ATOM 2564 C CA . LYS A 1 335 ? 1.943 1.669 -40.178 1.00 89.44 335 LYS A CA 1
ATOM 2565 C C . LYS A 1 335 ? 2.430 2.582 -41.301 1.00 89.44 335 LYS A C 1
ATOM 2567 O O . LYS A 1 335 ? 2.294 3.800 -41.199 1.00 89.44 335 LYS A O 1
ATOM 2572 N N . PHE A 1 336 ? 2.998 1.986 -42.340 1.00 90.81 336 PHE A N 1
ATOM 2573 C CA . PHE A 1 336 ? 3.352 2.676 -43.578 1.00 90.81 336 PHE A CA 1
ATOM 2574 C C . PHE A 1 336 ? 2.313 2.332 -44.652 1.00 90.81 336 PHE A C 1
ATOM 2576 O O . PHE A 1 336 ? 1.797 1.211 -44.649 1.00 90.81 336 PHE A O 1
ATOM 2583 N N . ASP A 1 337 ? 1.992 3.304 -45.506 1.00 71.25 337 ASP A N 1
ATOM 2584 C CA . ASP A 1 337 ? 1.080 3.140 -46.647 1.00 71.25 337 ASP A CA 1
ATOM 2585 C C . ASP A 1 337 ? 1.754 2.459 -47.846 1.00 71.25 337 ASP A C 1
ATOM 2587 O O . ASP A 1 337 ? 2.967 2.708 -48.071 1.00 71.25 337 ASP A O 1
#

Sequence (337 aa):
NPPIDPIREAIVMSLNSFIGPKPNLLDINQVNPPMRLEVSQPILDFAGMAKLHAIEQHTQGKFKSATIDITYPLAWGREGVEAKLASLCAQAVDAIKGGANILIISDRLVSATQVAIPSLLALSAIHQHLVREGLRTTAGLVVETGTAREVHHFAVLAGYGAEAVHPYLAMETLADMHAGMPGELSPEKAIYNYVKAIGKGLSKIMSKMGVSTYMSYCGAQLFEAIGLNSDTVGKYFTGTASRVEGIGVFEIAEEAIRMHKAAFSDDPVLDTMLDAGGEYAWRARGEEHMWSPDAIAKLQHSTRSNNWNTYKEYAQIINDQSRRHMTLRGLFEFKFD